Protein AF-A0A7D4BRQ6-F1 (afdb_monomer)

Structure (mmCIF, N/CA/C/O backbone):
data_AF-A0A7D4BRQ6-F1
#
_entry.id   AF-A0A7D4BRQ6-F1
#
loop_
_atom_site.group_PDB
_atom_site.id
_atom_site.type_symbol
_atom_site.label_atom_id
_atom_site.label_alt_id
_atom_site.label_comp_id
_atom_site.label_asym_id
_atom_site.label_entity_id
_atom_site.label_seq_id
_atom_site.pdbx_PDB_ins_code
_atom_site.Cartn_x
_atom_site.Cartn_y
_atom_site.Cartn_z
_atom_site.occupancy
_atom_site.B_iso_or_equiv
_atom_site.auth_seq_id
_atom_site.auth_comp_id
_atom_site.auth_asym_id
_atom_site.auth_atom_id
_atom_site.pdbx_PDB_model_num
ATOM 1 N N . MET A 1 1 ? -3.497 24.512 14.694 1.00 50.66 1 MET A N 1
ATOM 2 C CA . MET A 1 1 ? -3.773 24.360 13.247 1.00 50.66 1 MET A CA 1
ATOM 3 C C . MET A 1 1 ? -5.260 24.557 13.020 1.00 50.66 1 MET A C 1
ATOM 5 O O . MET A 1 1 ? -6.050 23.984 13.757 1.00 50.66 1 MET A O 1
ATOM 9 N N . THR A 1 2 ? -5.638 25.414 12.075 1.00 48.91 2 THR A N 1
ATOM 10 C CA . THR A 1 2 ? -7.035 25.767 11.787 1.00 48.91 2 THR A CA 1
ATOM 11 C C . THR A 1 2 ? -7.785 24.540 11.268 1.00 48.91 2 THR A C 1
ATOM 13 O O . THR A 1 2 ? -7.310 23.889 10.338 1.00 48.91 2 THR A O 1
ATOM 16 N N . GLN A 1 3 ? -8.937 24.205 11.858 1.00 60.16 3 GLN A N 1
ATOM 17 C CA . GLN A 1 3 ? -9.797 23.147 11.327 1.00 60.16 3 GLN A CA 1
ATOM 18 C C . GLN A 1 3 ? -10.138 23.459 9.866 1.00 60.16 3 GLN A C 1
ATOM 20 O O . GLN A 1 3 ? -10.601 24.555 9.547 1.00 60.16 3 GLN A O 1
ATOM 25 N N . ILE A 1 4 ? -9.905 22.500 8.970 1.00 68.31 4 ILE A N 1
ATOM 26 C CA . ILE A 1 4 ? -10.275 22.653 7.562 1.00 68.31 4 ILE A CA 1
ATOM 27 C C . ILE A 1 4 ? -11.799 22.673 7.482 1.00 68.31 4 ILE A C 1
ATOM 29 O O . ILE A 1 4 ? -12.459 21.674 7.784 1.00 68.31 4 ILE A O 1
ATOM 33 N N . SER A 1 5 ? -12.352 23.815 7.075 1.00 70.69 5 SER A N 1
ATOM 34 C CA . SER A 1 5 ? -13.785 23.952 6.837 1.00 70.69 5 SER A CA 1
ATOM 35 C C . SER A 1 5 ? -14.227 22.983 5.737 1.00 70.69 5 SER A C 1
ATOM 37 O O . SER A 1 5 ? -13.558 22.847 4.714 1.00 70.69 5 SER A O 1
ATOM 39 N N . ALA A 1 6 ? -15.362 22.308 5.922 1.00 73.75 6 ALA A N 1
ATOM 40 C CA . ALA A 1 6 ? -15.893 21.335 4.964 1.00 73.75 6 ALA A CA 1
ATOM 41 C C . ALA A 1 6 ? -16.608 22.007 3.771 1.00 73.75 6 ALA A C 1
ATOM 43 O O . ALA A 1 6 ? -17.628 21.512 3.296 1.00 73.75 6 ALA A O 1
ATOM 44 N N . THR A 1 7 ? -16.099 23.149 3.298 1.00 81.31 7 THR A N 1
ATOM 45 C CA . THR A 1 7 ? -16.612 23.805 2.087 1.00 81.31 7 THR A CA 1
ATOM 46 C C . THR A 1 7 ? -15.948 23.221 0.838 1.00 81.31 7 THR A C 1
ATOM 48 O O . THR A 1 7 ? -14.788 22.795 0.904 1.00 81.31 7 THR A O 1
ATOM 51 N N . PRO A 1 8 ? -16.623 23.243 -0.327 1.00 83.12 8 PRO A N 1
ATOM 52 C CA . PRO A 1 8 ? -16.022 22.804 -1.585 1.00 83.12 8 PRO A CA 1
ATOM 53 C C . PRO A 1 8 ? -14.701 23.517 -1.908 1.00 83.12 8 PRO A C 1
ATOM 55 O O . PRO A 1 8 ? -13.740 22.869 -2.316 1.00 83.12 8 PRO A O 1
ATOM 58 N N . ALA A 1 9 ? -14.618 24.831 -1.665 1.00 85.62 9 ALA A N 1
ATOM 59 C CA . ALA A 1 9 ? -13.414 25.619 -1.929 1.00 85.62 9 ALA A CA 1
ATOM 60 C C . ALA A 1 9 ? -12.236 25.195 -1.035 1.00 85.62 9 ALA A C 1
ATOM 62 O O . ALA A 1 9 ? -11.136 24.954 -1.533 1.00 85.62 9 ALA A O 1
ATOM 63 N N . SER A 1 10 ? -12.472 25.037 0.272 1.00 85.56 10 SER A N 1
ATOM 64 C CA . SER A 1 10 ? -11.442 24.596 1.219 1.00 85.56 10 SER A CA 1
ATOM 65 C C . SER A 1 10 ? -10.949 23.177 0.919 1.00 85.56 10 SER A C 1
ATOM 67 O O . SER A 1 10 ? -9.745 22.932 0.945 1.00 85.56 10 SER A O 1
ATOM 69 N N . LEU A 1 11 ? -11.855 22.249 0.587 1.00 87.88 11 LEU A N 1
ATOM 70 C CA . LEU A 1 11 ? -11.484 20.880 0.221 1.00 87.88 11 LEU A CA 1
ATOM 71 C C . LEU A 1 11 ? -10.734 20.825 -1.115 1.00 87.88 11 LEU A C 1
ATOM 73 O O . LEU A 1 11 ? -9.756 20.090 -1.225 1.00 87.88 11 LEU A O 1
ATOM 77 N N . SER A 1 12 ? -11.141 21.621 -2.107 1.00 88.00 12 SER A N 1
ATOM 78 C CA . SER A 1 12 ? -10.436 21.716 -3.390 1.00 88.00 12 SER A CA 1
ATOM 79 C C . SER A 1 12 ? -9.005 22.218 -3.204 1.00 88.00 12 SER A C 1
ATOM 81 O O . SER A 1 12 ? -8.072 21.594 -3.702 1.00 88.00 12 SER A O 1
ATOM 83 N N . ALA A 1 13 ? -8.814 23.305 -2.448 1.00 88.50 13 ALA A N 1
ATOM 84 C CA . ALA A 1 13 ? -7.483 23.837 -2.155 1.00 88.50 13 ALA A CA 1
ATOM 85 C C . ALA A 1 13 ? -6.616 22.817 -1.396 1.00 88.50 13 ALA A C 1
ATOM 87 O O . ALA A 1 13 ? -5.442 22.630 -1.714 1.00 88.50 13 ALA A O 1
ATOM 88 N N . PHE A 1 14 ? -7.210 22.102 -0.434 1.00 89.62 14 PHE A N 1
ATOM 89 C CA . PHE A 1 14 ? -6.526 21.040 0.297 1.00 89.62 14 PHE A CA 1
ATOM 90 C C . PHE A 1 14 ? -6.067 19.908 -0.628 1.00 89.62 14 PHE A C 1
ATOM 92 O O . PHE A 1 14 ? -4.906 19.504 -0.592 1.00 89.62 14 PHE A O 1
ATOM 99 N N . PHE A 1 15 ? -6.944 19.402 -1.497 1.00 90.50 15 PHE A N 1
ATOM 100 C CA . PHE A 1 15 ? -6.557 18.331 -2.408 1.00 90.50 15 PHE A CA 1
ATOM 101 C C . PHE A 1 15 ? -5.540 18.781 -3.458 1.00 90.50 15 PHE A C 1
ATOM 103 O O . PHE A 1 15 ? -4.635 18.009 -3.751 1.00 90.50 15 PHE A O 1
ATOM 110 N N . GLN A 1 16 ? -5.608 20.019 -3.954 1.00 89.62 16 GLN A N 1
ATOM 111 C CA . GLN A 1 16 ? -4.586 20.566 -4.854 1.00 89.62 16 GLN A CA 1
ATOM 112 C C . GLN A 1 16 ? -3.197 20.585 -4.202 1.00 89.62 16 GLN A C 1
ATOM 114 O O . GLN A 1 16 ? -2.218 20.198 -4.839 1.00 89.62 16 GLN A O 1
ATOM 119 N N . LEU A 1 17 ? -3.112 20.962 -2.921 1.00 87.75 17 LEU A N 1
ATOM 120 C CA . LEU A 1 17 ? -1.864 20.907 -2.156 1.00 87.75 17 LEU A CA 1
ATOM 121 C C . LEU A 1 17 ? -1.325 19.470 -2.049 1.00 87.75 17 LEU A C 1
ATOM 123 O O . LEU A 1 17 ? -0.135 19.239 -2.248 1.00 87.75 17 LEU A O 1
ATOM 127 N N . HIS A 1 18 ? -2.200 18.500 -1.767 1.00 87.06 18 HIS A N 1
ATOM 128 C CA . HIS A 1 18 ? -1.832 17.088 -1.582 1.00 87.06 18 HIS A CA 1
ATOM 129 C C . HIS A 1 18 ? -1.742 16.265 -2.885 1.00 87.06 18 HIS A C 1
ATOM 131 O O . HIS A 1 18 ? -1.344 15.094 -2.860 1.00 87.06 18 HIS A O 1
ATOM 137 N N . ASP A 1 19 ? -2.081 16.867 -4.025 1.00 89.94 19 ASP A N 1
ATOM 138 C CA . ASP A 1 19 ? -1.865 16.313 -5.364 1.00 89.94 19 ASP A CA 1
ATOM 139 C C . ASP A 1 19 ? -0.524 16.737 -5.975 1.00 89.94 19 ASP A C 1
ATOM 141 O O . ASP A 1 19 ? -0.121 16.191 -7.005 1.00 89.94 19 ASP A O 1
ATOM 145 N N . ALA A 1 20 ? 0.190 17.677 -5.349 1.00 85.19 20 ALA A N 1
ATOM 146 C CA . ALA A 1 20 ? 1.505 18.105 -5.806 1.00 85.19 20 ALA A CA 1
ATOM 147 C C . ALA A 1 20 ? 2.460 16.902 -5.956 1.00 85.19 20 ALA A C 1
ATOM 149 O O . ALA A 1 20 ? 2.592 16.069 -5.061 1.00 85.19 20 ALA A O 1
ATOM 150 N N . GLY A 1 21 ? 3.119 16.799 -7.115 1.00 82.38 21 GLY A N 1
ATOM 151 C CA . GLY A 1 21 ? 4.026 15.690 -7.441 1.00 82.38 21 GLY A CA 1
ATOM 152 C C . GLY A 1 21 ? 3.343 14.412 -7.950 1.00 82.38 21 GLY A C 1
ATOM 153 O O . GLY A 1 21 ? 4.033 13.467 -8.336 1.00 82.38 21 GLY A O 1
ATOM 154 N N . ARG A 1 22 ? 2.005 14.361 -8.006 1.00 90.62 22 ARG A N 1
ATOM 155 C CA . ARG A 1 22 ? 1.286 13.267 -8.674 1.00 90.62 22 ARG A CA 1
ATOM 156 C C . ARG A 1 22 ? 1.298 13.440 -10.193 1.00 90.62 22 ARG A C 1
ATOM 158 O O . ARG A 1 22 ? 1.323 14.547 -10.718 1.00 90.62 22 ARG A O 1
ATOM 165 N N . VAL A 1 23 ? 1.209 12.320 -10.903 1.00 92.62 23 VAL A N 1
ATOM 166 C CA . VAL A 1 23 ? 1.056 12.213 -12.355 1.00 92.62 23 VAL A CA 1
ATOM 167 C C . VAL A 1 23 ? -0.284 12.845 -12.773 1.00 92.62 23 VAL A C 1
ATOM 169 O O . VAL A 1 23 ? -1.332 12.237 -12.519 1.00 92.62 23 VAL A O 1
ATOM 172 N N . PRO A 1 24 ? -0.291 14.008 -13.459 1.00 92.25 24 PRO A N 1
ATOM 173 C CA . PRO A 1 24 ? -1.513 14.789 -13.681 1.00 92.25 24 PRO A CA 1
ATOM 174 C C . PRO A 1 24 ? -2.609 14.038 -14.442 1.00 92.25 24 PRO A C 1
ATOM 176 O O . PRO A 1 24 ? -3.779 14.108 -14.075 1.00 92.25 24 PRO A O 1
ATOM 179 N N . VAL A 1 25 ? -2.235 13.235 -15.446 1.00 92.19 25 VAL A N 1
ATOM 180 C CA . VAL A 1 25 ? -3.194 12.451 -16.249 1.00 92.19 25 VAL A CA 1
ATOM 181 C C . VAL A 1 25 ? -3.956 11.396 -15.428 1.00 92.19 25 VAL A C 1
ATOM 183 O O . VAL A 1 25 ? -4.994 10.907 -15.861 1.00 92.19 25 VAL A O 1
ATOM 186 N N . LEU A 1 26 ? -3.478 11.048 -14.226 1.00 94.62 26 LEU A N 1
ATOM 187 C CA . LEU A 1 26 ? -4.143 10.097 -13.329 1.00 94.62 26 LEU A CA 1
ATOM 188 C C . LEU A 1 26 ? -5.039 10.769 -12.278 1.00 94.62 26 LEU A C 1
ATOM 190 O O . LEU A 1 26 ? -5.811 10.063 -11.625 1.00 94.62 26 LEU A O 1
ATOM 194 N N . LEU A 1 27 ? -4.982 12.096 -12.119 1.00 93.50 27 LEU A N 1
ATOM 195 C CA . LEU A 1 27 ? -5.798 12.813 -11.135 1.00 93.50 27 LEU A CA 1
ATOM 196 C C . LEU A 1 27 ? -7.307 12.688 -11.403 1.00 93.50 27 LEU A C 1
ATOM 198 O O . LEU A 1 27 ? -8.022 12.348 -10.460 1.00 93.50 27 LEU A O 1
ATOM 202 N N . PRO A 1 28 ? -7.822 12.836 -12.644 1.00 95.06 28 PRO A N 1
ATOM 203 C CA . PRO A 1 28 ? -9.251 12.636 -12.902 1.00 95.06 28 PRO A CA 1
ATOM 204 C C . PRO A 1 28 ? -9.733 11.240 -12.490 1.00 95.06 28 PRO A C 1
ATOM 206 O O . PRO A 1 28 ? -10.784 11.096 -11.872 1.00 95.06 28 PRO A O 1
ATOM 209 N N . LEU A 1 29 ? -8.924 10.206 -12.753 1.00 95.12 29 LEU A N 1
ATOM 210 C CA . LEU A 1 29 ? -9.232 8.837 -12.340 1.00 95.12 29 LEU A CA 1
ATOM 211 C C . LEU A 1 29 ? -9.193 8.673 -10.812 1.00 95.12 29 LEU A C 1
ATOM 213 O O . LEU A 1 29 ? -10.004 7.926 -10.265 1.00 95.12 29 LEU A O 1
ATOM 217 N N . ARG A 1 30 ? -8.274 9.357 -10.116 1.00 94.19 30 ARG A N 1
ATOM 218 C CA . ARG A 1 30 ? -8.221 9.378 -8.645 1.00 94.19 30 ARG A CA 1
ATOM 219 C C . ARG A 1 30 ? -9.510 9.942 -8.070 1.00 94.19 30 ARG A C 1
ATOM 221 O O . ARG A 1 30 ? -10.140 9.264 -7.262 1.00 94.19 30 ARG A O 1
ATOM 228 N N . TYR A 1 31 ? -9.930 11.116 -8.529 1.00 94.56 31 TYR A N 1
ATOM 229 C CA . TYR A 1 31 ? -11.168 11.737 -8.065 1.00 94.56 31 TYR A CA 1
ATOM 230 C C . TYR A 1 31 ? -12.397 10.897 -8.397 1.00 94.56 31 TYR A C 1
ATOM 232 O O . TYR A 1 31 ? -13.229 10.683 -7.522 1.00 94.56 31 TYR A O 1
ATOM 240 N N . HIS A 1 32 ? -12.463 10.326 -9.601 1.00 95.62 32 HIS A N 1
ATOM 241 C CA . HIS A 1 32 ? -13.543 9.416 -9.972 1.00 95.62 32 HIS A CA 1
ATOM 242 C C . HIS A 1 32 ? -13.623 8.195 -9.039 1.00 95.62 32 HIS A C 1
ATOM 244 O O . HIS A 1 32 ? -14.700 7.847 -8.566 1.00 95.62 32 HIS A O 1
ATOM 250 N N . ARG A 1 33 ? -12.484 7.569 -8.697 1.00 95.06 33 ARG A N 1
ATOM 251 C CA . ARG A 1 33 ? -12.458 6.452 -7.733 1.00 95.06 33 ARG A CA 1
ATOM 252 C C . ARG A 1 33 ? -12.855 6.880 -6.323 1.00 95.06 33 ARG A C 1
ATOM 254 O O . ARG A 1 33 ? -13.509 6.113 -5.631 1.00 95.06 33 ARG A O 1
ATOM 261 N N . MET A 1 34 ? -12.470 8.081 -5.896 1.00 95.31 34 MET A N 1
ATOM 262 C CA . MET A 1 34 ? -12.851 8.623 -4.588 1.00 95.31 34 MET A CA 1
ATOM 263 C C . MET A 1 34 ? -14.341 8.961 -4.490 1.00 95.31 34 MET A C 1
ATOM 265 O O . MET A 1 34 ? -14.881 8.960 -3.392 1.00 95.31 34 MET A O 1
ATOM 269 N N . GLN A 1 35 ? -15.002 9.237 -5.615 1.00 95.25 35 GLN A N 1
ATOM 270 C CA . GLN A 1 35 ? -16.438 9.517 -5.679 1.00 95.25 35 GLN A CA 1
ATOM 271 C C . GLN A 1 35 ? -17.313 8.260 -5.615 1.00 95.25 35 GLN A C 1
ATOM 273 O O . GLN A 1 35 ? -18.529 8.394 -5.527 1.00 95.25 35 GLN A O 1
ATOM 278 N N . ALA A 1 36 ? -16.723 7.059 -5.663 1.00 95.31 36 ALA A N 1
ATOM 279 C CA . ALA A 1 36 ? -17.483 5.812 -5.677 1.00 95.31 36 ALA A CA 1
ATOM 280 C C . ALA A 1 36 ? -18.369 5.655 -4.429 1.00 95.31 36 ALA A C 1
ATOM 282 O O . ALA A 1 36 ? -19.540 5.311 -4.553 1.00 95.31 36 ALA A O 1
ATOM 283 N N . ASP A 1 37 ? -17.819 5.934 -3.244 1.00 95.75 37 ASP A N 1
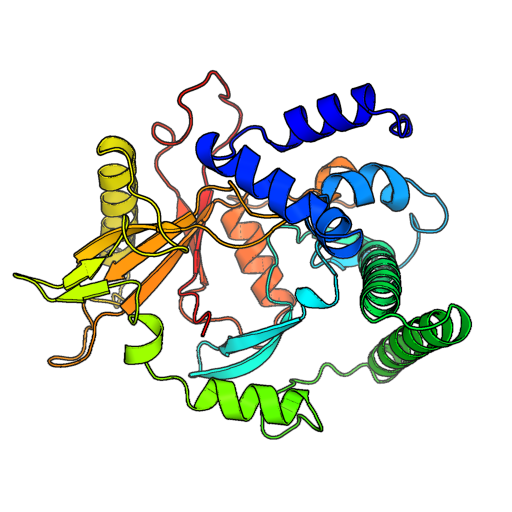ATOM 284 C CA . ASP A 1 37 ? -18.539 5.951 -1.971 1.00 95.75 37 ASP A CA 1
ATOM 285 C C . ASP A 1 37 ? -17.701 6.623 -0.860 1.00 95.75 37 ASP A C 1
ATOM 287 O O . ASP A 1 37 ? -16.558 7.049 -1.065 1.00 95.75 37 ASP A O 1
ATOM 291 N N . ALA A 1 38 ? -18.264 6.705 0.350 1.00 96.31 38 ALA A N 1
ATOM 292 C CA . ALA A 1 38 ? -17.606 7.310 1.506 1.00 96.31 38 ALA A CA 1
ATOM 293 C C . ALA A 1 38 ? -16.344 6.556 1.976 1.00 96.31 38 ALA A C 1
ATOM 295 O O . ALA A 1 38 ? -15.406 7.191 2.462 1.00 96.31 38 ALA A O 1
ATOM 296 N N . LEU A 1 39 ? -16.288 5.225 1.832 1.00 95.81 39 LEU A N 1
ATOM 297 C CA . LEU A 1 39 ? -15.108 4.430 2.181 1.00 95.81 39 LEU A CA 1
ATOM 298 C C . LEU A 1 39 ? -13.969 4.698 1.186 1.00 95.81 39 LEU A C 1
ATOM 300 O O . LEU A 1 39 ? -12.823 4.893 1.598 1.00 95.81 39 LEU A O 1
ATOM 304 N N . ALA A 1 40 ? -14.271 4.753 -0.110 1.00 95.75 40 ALA A N 1
ATOM 305 C CA . ALA A 1 40 ? -13.323 5.092 -1.161 1.00 95.75 40 ALA A CA 1
ATOM 306 C C . ALA A 1 40 ? -12.784 6.520 -0.992 1.00 95.75 40 ALA A C 1
ATOM 308 O O . ALA A 1 40 ? -11.569 6.723 -1.083 1.00 95.75 40 ALA A O 1
ATOM 309 N N . PHE A 1 41 ? -13.650 7.487 -0.667 1.00 95.69 41 PHE A N 1
ATOM 310 C CA . PHE A 1 41 ? -13.234 8.845 -0.318 1.00 95.69 41 PHE A CA 1
ATOM 311 C C . PHE A 1 41 ? -12.272 8.841 0.875 1.00 95.69 41 PHE A C 1
ATOM 313 O O . PHE A 1 41 ? -11.161 9.354 0.757 1.00 95.69 41 PHE A O 1
ATOM 320 N N . PHE A 1 42 ? -12.654 8.192 1.982 1.00 95.56 42 PHE A N 1
ATOM 321 C CA . PHE A 1 42 ? -11.863 8.122 3.215 1.00 95.56 42 PHE A CA 1
ATOM 322 C C . PHE A 1 42 ? -10.454 7.555 2.989 1.00 95.56 42 PHE A C 1
ATOM 324 O O . PHE A 1 42 ? -9.462 8.131 3.438 1.00 95.56 42 PHE A O 1
ATOM 331 N N . ARG A 1 43 ? -10.354 6.459 2.228 1.00 93.94 43 ARG A N 1
ATOM 332 C CA . ARG A 1 43 ? -9.076 5.840 1.836 1.00 93.94 43 ARG A CA 1
ATOM 333 C C . ARG A 1 43 ? -8.275 6.712 0.871 1.00 93.94 43 ARG A C 1
ATOM 335 O O . ARG A 1 43 ? -7.050 6.694 0.873 1.00 93.94 43 ARG A O 1
ATOM 342 N N . GLY A 1 44 ? -8.962 7.470 0.021 1.00 93.06 44 GLY A N 1
ATOM 343 C CA . GLY A 1 44 ? -8.361 8.412 -0.916 1.00 93.06 44 GLY A CA 1
ATOM 344 C C . GLY A 1 44 ? -7.834 9.696 -0.276 1.00 93.06 44 GLY A C 1
ATOM 345 O O . GLY A 1 44 ? -7.056 10.411 -0.910 1.00 93.06 44 GLY A O 1
ATOM 346 N N . SER A 1 45 ? -8.249 9.999 0.956 1.00 93.00 45 SER A N 1
ATOM 347 C CA . SER A 1 45 ? -8.043 11.287 1.619 1.00 93.00 45 SER A CA 1
ATOM 348 C C . SER A 1 45 ? -7.325 11.167 2.970 1.00 93.00 45 SER A C 1
ATOM 350 O O . SER A 1 45 ? -7.693 11.865 3.915 1.00 93.00 45 SER A O 1
ATOM 352 N N . ALA A 1 46 ? -6.308 10.305 3.090 1.00 92.19 46 ALA A N 1
ATOM 353 C CA . ALA A 1 46 ? -5.564 10.124 4.344 1.00 92.19 46 ALA A CA 1
ATOM 354 C C . ALA A 1 46 ? -5.080 11.449 4.985 1.00 92.19 46 ALA A C 1
ATOM 356 O O . ALA A 1 46 ? -5.349 11.640 6.172 1.00 92.19 46 ALA A O 1
ATOM 357 N N . PRO A 1 47 ? -4.516 12.431 4.246 1.00 91.31 47 PRO A N 1
ATOM 358 C CA . PRO A 1 47 ? -4.154 13.722 4.838 1.00 91.31 47 PRO A CA 1
ATOM 359 C C . PRO A 1 47 ? -5.331 14.472 5.478 1.00 91.31 47 PRO A C 1
ATOM 361 O O . PRO A 1 47 ? -5.169 15.100 6.521 1.00 91.31 47 PRO A O 1
ATOM 364 N N . LEU A 1 48 ? -6.533 14.386 4.892 1.00 91.75 48 LEU A N 1
ATOM 365 C CA . LEU A 1 48 ? -7.726 15.059 5.418 1.00 91.75 48 LEU A CA 1
ATOM 366 C C . LEU A 1 48 ? -8.170 14.448 6.751 1.00 91.75 48 LEU A C 1
ATOM 368 O O . LEU A 1 48 ? -8.661 15.164 7.624 1.00 91.75 48 LEU A O 1
ATOM 372 N N . TYR A 1 49 ? -7.983 13.135 6.918 1.00 92.06 49 TYR A N 1
ATOM 373 C CA . TYR A 1 49 ? -8.225 12.468 8.193 1.00 92.06 49 TYR A CA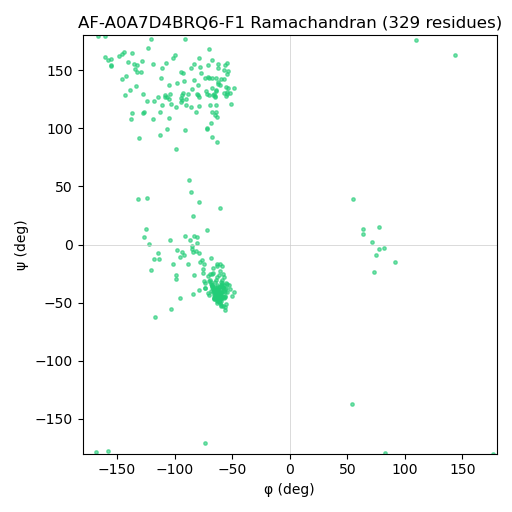 1
ATOM 374 C C . TYR A 1 49 ? -7.320 13.042 9.286 1.00 92.06 49 TYR A C 1
ATOM 376 O O . TYR A 1 49 ? -7.832 13.466 10.317 1.00 92.06 49 TYR A O 1
ATOM 384 N N . TYR A 1 50 ? -6.009 13.148 9.058 1.00 90.56 50 TYR A N 1
ATOM 385 C CA . TYR A 1 50 ? -5.092 13.690 10.069 1.00 90.56 50 TYR A CA 1
ATOM 386 C C . TYR A 1 50 ? -5.318 15.180 10.339 1.00 90.56 50 TYR A C 1
ATOM 388 O O . TYR A 1 50 ? -5.295 15.597 11.494 1.00 90.56 50 TYR A O 1
ATOM 396 N N . ALA A 1 51 ? -5.669 15.955 9.311 1.00 87.81 51 ALA A N 1
ATOM 397 C CA . ALA A 1 51 ? -6.002 17.367 9.471 1.00 87.81 51 ALA A CA 1
ATOM 398 C C . ALA A 1 51 ? -7.245 17.622 10.342 1.00 87.81 51 ALA A C 1
ATOM 400 O O . ALA A 1 51 ? -7.359 18.687 10.948 1.00 87.81 51 ALA A O 1
ATOM 401 N N . ARG A 1 52 ? -8.195 16.677 10.393 1.00 86.25 52 ARG A N 1
ATOM 402 C CA . ARG A 1 52 ? -9.433 16.817 11.179 1.00 86.25 52 ARG A CA 1
ATOM 403 C C . ARG A 1 52 ? -9.401 16.014 12.474 1.00 86.25 52 ARG A C 1
ATOM 405 O O . ARG A 1 52 ? -9.634 16.569 13.539 1.00 86.25 52 ARG A O 1
ATOM 412 N N . PHE A 1 53 ? -9.147 14.715 12.370 1.00 81.81 53 PHE A N 1
ATOM 413 C CA . PHE A 1 53 ? -9.168 13.776 13.486 1.00 81.81 53 PHE A CA 1
ATOM 414 C C . PHE A 1 53 ? -7.848 13.761 14.254 1.00 81.81 53 PHE A C 1
ATOM 416 O O . PHE A 1 53 ? -7.874 13.782 15.475 1.00 81.81 53 PHE A O 1
ATOM 423 N N . GLY A 1 54 ? -6.700 13.786 13.565 1.00 74.00 54 GLY A N 1
ATOM 424 C CA . GLY A 1 54 ? -5.384 13.813 14.225 1.00 74.00 54 GLY A CA 1
ATOM 425 C C . GLY A 1 54 ? -5.172 15.054 15.103 1.00 74.00 54 GLY A C 1
ATOM 426 O O . GLY A 1 54 ? -4.455 14.997 16.094 1.00 74.00 54 GLY A O 1
ATOM 427 N N . ALA A 1 55 ? -5.855 16.155 14.780 1.00 71.06 55 ALA A N 1
ATOM 428 C CA . ALA A 1 55 ? -5.864 17.383 15.571 1.00 71.06 55 ALA A CA 1
ATOM 429 C C . ALA A 1 55 ? -6.835 17.362 16.772 1.00 71.06 55 ALA A C 1
ATOM 431 O O . ALA A 1 55 ? -6.878 18.334 17.525 1.00 71.06 55 ALA A O 1
ATOM 432 N N . ALA A 1 56 ? -7.650 16.314 16.943 1.00 76.44 56 ALA A N 1
ATOM 433 C CA . ALA A 1 56 ? -8.611 16.245 18.037 1.00 76.44 56 ALA A CA 1
ATOM 434 C C . ALA A 1 56 ? -7.929 15.822 19.348 1.00 76.44 56 ALA A C 1
ATOM 436 O O . ALA A 1 56 ? -7.261 14.792 19.417 1.00 76.44 56 ALA A O 1
ATOM 437 N N . GLU A 1 57 ? -8.159 16.588 20.415 1.00 75.12 57 GLU A N 1
ATOM 438 C CA . GLU A 1 57 ? -7.542 16.373 21.732 1.00 75.12 57 GLU A CA 1
ATOM 439 C C . GLU A 1 57 ? -7.808 14.965 22.291 1.00 75.12 57 GLU A C 1
ATOM 441 O O . GLU A 1 57 ? -6.901 14.319 22.812 1.00 75.12 57 GLU A O 1
ATOM 446 N N . ALA A 1 58 ? -9.017 14.435 22.069 1.00 73.44 58 ALA A N 1
ATOM 447 C CA . ALA A 1 58 ? -9.437 13.104 22.516 1.00 73.44 58 ALA A CA 1
ATOM 448 C C . ALA A 1 58 ? -8.566 11.946 21.987 1.00 73.44 58 ALA A C 1
ATOM 450 O O . ALA A 1 58 ? -8.613 10.846 22.533 1.00 73.44 58 ALA A O 1
ATOM 451 N N . VAL A 1 59 ? -7.791 12.173 20.923 1.00 74.81 59 VAL A N 1
ATOM 452 C CA . VAL A 1 59 ? -6.905 11.172 20.306 1.00 74.81 59 VAL A CA 1
ATOM 453 C C . VAL A 1 59 ? -5.461 11.651 20.175 1.00 74.81 59 VAL A C 1
ATOM 455 O O . VAL A 1 59 ? -4.641 10.961 19.574 1.00 74.81 59 VAL A O 1
ATOM 458 N N . ALA A 1 60 ? -5.140 12.821 20.730 1.00 70.69 60 ALA A N 1
ATOM 459 C CA . ALA A 1 60 ? -3.779 13.346 20.778 1.00 70.69 60 ALA A CA 1
ATOM 460 C C . ALA A 1 60 ? -2.918 12.631 21.839 1.00 70.69 60 ALA A C 1
ATOM 462 O O . ALA A 1 60 ? -1.696 12.598 21.717 1.00 70.69 60 ALA A O 1
ATOM 463 N N . GLY A 1 61 ? -3.551 12.051 22.866 1.00 74.00 61 GLY A N 1
ATOM 464 C CA . GLY A 1 61 ? -2.891 11.285 23.924 1.00 74.00 61 GLY A CA 1
ATOM 465 C C . GLY A 1 61 ? -2.768 9.783 23.639 1.00 74.00 61 GLY A C 1
ATOM 466 O O . GLY A 1 61 ? -3.273 9.263 22.645 1.00 74.00 61 GLY A O 1
ATOM 467 N N . GLY A 1 62 ? -2.118 9.066 24.558 1.00 81.56 62 GLY A N 1
ATOM 468 C CA . GLY A 1 62 ? -1.958 7.610 24.511 1.00 81.56 62 GLY A CA 1
ATOM 469 C C . GLY A 1 62 ? -0.526 7.152 24.211 1.00 81.56 62 GLY A C 1
ATOM 470 O O . GLY A 1 62 ? 0.365 7.976 24.000 1.00 81.56 62 GLY A O 1
ATOM 471 N N . PRO A 1 63 ? -0.278 5.831 24.232 1.00 90.31 63 PRO A N 1
ATOM 472 C CA . PRO A 1 63 ? 1.042 5.281 23.965 1.00 90.31 63 PRO A CA 1
ATOM 473 C C . PRO A 1 63 ? 1.501 5.613 22.545 1.00 90.31 63 PRO A C 1
ATOM 475 O O . PRO A 1 63 ? 0.732 5.548 21.580 1.00 90.31 63 PRO A O 1
ATOM 478 N N . VAL A 1 64 ? 2.784 5.941 22.438 1.00 93.69 64 VAL A N 1
ATOM 479 C CA . VAL A 1 64 ? 3.467 6.156 21.167 1.00 93.69 64 VAL A CA 1
ATOM 480 C C . VAL A 1 64 ? 3.948 4.813 20.630 1.00 93.69 64 VAL A C 1
ATOM 482 O O . VAL A 1 64 ? 4.542 4.020 21.359 1.00 93.69 64 VAL A O 1
ATOM 485 N N . GLY A 1 65 ? 3.714 4.565 19.346 1.00 94.50 65 GLY A N 1
ATOM 486 C CA . GLY A 1 65 ? 4.207 3.383 18.652 1.00 94.50 65 GLY A CA 1
ATOM 487 C C . GLY A 1 65 ? 4.217 3.577 17.142 1.00 94.50 65 GLY A C 1
ATOM 488 O O . GLY A 1 65 ? 3.873 4.647 16.636 1.00 94.50 65 GLY A O 1
ATOM 489 N N . TRP A 1 66 ? 4.659 2.551 16.418 1.00 96.00 66 TRP A N 1
ATOM 490 C CA . TRP A 1 66 ? 4.664 2.583 14.959 1.00 96.00 66 TRP A CA 1
ATOM 491 C C . TRP A 1 66 ? 3.236 2.533 14.422 1.00 96.00 66 TRP A C 1
ATOM 493 O O . TRP A 1 66 ? 2.495 1.584 14.678 1.00 96.00 66 TRP A O 1
ATOM 503 N N . LEU A 1 67 ? 2.873 3.572 13.677 1.00 95.56 67 LEU A N 1
ATOM 504 C CA . LEU A 1 67 ? 1.654 3.657 12.894 1.00 95.56 67 LEU A CA 1
ATOM 505 C C . LEU A 1 67 ? 1.943 3.147 11.488 1.00 95.56 67 LEU A C 1
ATOM 507 O O . LEU A 1 67 ? 2.972 3.472 10.901 1.00 95.56 67 LEU A O 1
ATOM 511 N N . CYS A 1 68 ? 0.990 2.421 10.920 1.00 94.94 68 CYS A N 1
ATOM 512 C CA . CYS A 1 68 ? 0.900 2.200 9.486 1.00 94.94 68 CYS A CA 1
ATOM 513 C C . CYS A 1 68 ? 0.515 3.508 8.778 1.00 94.94 68 CYS A C 1
ATOM 515 O O . CYS A 1 68 ? 0.919 3.724 7.637 1.00 94.94 68 CYS A O 1
ATOM 517 N N . GLY A 1 69 ? -0.248 4.384 9.447 1.00 94.19 69 GLY A N 1
ATOM 518 C CA . GLY A 1 69 ? -0.627 5.714 8.954 1.00 94.19 69 GLY A CA 1
ATOM 519 C C . GLY A 1 69 ? -1.704 5.708 7.862 1.00 94.19 69 GLY A C 1
ATOM 520 O O . GLY A 1 69 ? -2.251 6.745 7.492 1.00 94.19 69 GLY A O 1
ATOM 521 N N . ASP A 1 70 ? -2.045 4.527 7.348 1.00 94.75 70 ASP A N 1
ATOM 522 C CA . ASP A 1 70 ? -3.147 4.299 6.416 1.00 94.75 70 ASP A CA 1
ATOM 523 C C . ASP A 1 70 ? -4.003 3.107 6.880 1.00 94.75 70 ASP A C 1
ATOM 525 O O . ASP A 1 70 ? -4.480 2.296 6.085 1.00 94.75 70 ASP A O 1
ATOM 529 N N . ALA A 1 71 ? -4.231 2.980 8.193 1.00 95.38 71 ALA A N 1
ATOM 530 C CA . ALA A 1 71 ? -5.038 1.897 8.753 1.00 95.38 71 ALA A CA 1
ATOM 531 C C . ALA A 1 71 ? -6.502 1.979 8.277 1.00 95.38 71 ALA A C 1
ATOM 533 O O . ALA A 1 71 ? -7.220 2.934 8.578 1.00 95.38 71 ALA A O 1
ATOM 534 N N . HIS A 1 72 ? -6.938 0.989 7.498 1.00 95.69 72 HIS A N 1
ATOM 535 C CA . HIS A 1 72 ? -8.311 0.827 7.019 1.00 95.69 72 HIS A CA 1
ATOM 536 C C . HIS A 1 72 ? -8.558 -0.643 6.646 1.00 95.69 72 HIS A C 1
ATOM 538 O O . HIS A 1 72 ? -7.610 -1.370 6.350 1.00 95.69 72 HIS A O 1
ATOM 544 N N . VAL A 1 73 ? -9.816 -1.097 6.603 1.00 94.69 73 VAL A N 1
ATOM 545 C CA . VAL A 1 73 ? -10.133 -2.531 6.410 1.00 94.69 73 VAL A CA 1
ATOM 546 C C . VAL A 1 73 ? -9.568 -3.105 5.104 1.00 94.69 73 VAL A C 1
ATOM 548 O O . VAL A 1 73 ? -9.085 -4.228 5.084 1.00 94.69 73 VAL A O 1
ATOM 551 N N . GLU A 1 74 ? -9.528 -2.308 4.032 1.00 92.44 74 GLU A N 1
ATOM 552 C CA . GLU A 1 74 ? -8.939 -2.716 2.743 1.00 92.44 74 GLU A CA 1
ATOM 553 C C . GLU A 1 74 ? -7.399 -2.611 2.657 1.00 92.44 74 GLU A C 1
ATOM 555 O O . GLU A 1 74 ? -6.836 -2.842 1.588 1.00 92.44 74 GLU A O 1
ATOM 560 N N . ASN A 1 75 ? -6.706 -2.205 3.728 1.00 93.00 75 ASN A N 1
ATOM 561 C CA . ASN A 1 75 ? -5.239 -2.229 3.782 1.00 93.00 75 ASN A CA 1
ATOM 562 C C . ASN A 1 75 ? -4.758 -3.598 4.294 1.00 93.00 75 ASN A C 1
ATOM 564 O O . ASN A 1 75 ? -3.620 -4.000 4.064 1.00 93.00 75 ASN A O 1
ATOM 568 N N . PHE A 1 76 ? -5.659 -4.367 4.908 1.00 92.19 76 PHE A N 1
ATOM 569 C CA . PHE A 1 76 ? -5.458 -5.779 5.190 1.00 92.19 76 PHE A CA 1
ATOM 570 C C . PHE A 1 76 ? -5.721 -6.610 3.937 1.00 92.19 76 PHE A C 1
ATOM 572 O O . PHE A 1 76 ? -6.676 -6.384 3.194 1.00 92.19 76 PHE A O 1
ATOM 579 N N . GLY A 1 77 ? -4.866 -7.591 3.692 1.00 90.25 77 GLY A N 1
ATOM 580 C CA . GLY A 1 77 ? -4.901 -8.339 2.445 1.00 90.25 77 GLY A CA 1
ATOM 581 C C . GLY A 1 77 ? -3.772 -9.344 2.352 1.00 90.25 77 GLY A C 1
ATOM 582 O O . GLY A 1 77 ? -2.967 -9.487 3.268 1.00 90.25 77 GLY A O 1
ATOM 583 N N . SER A 1 78 ? -3.736 -10.066 1.236 1.00 88.81 78 SER A N 1
ATOM 584 C CA . SER A 1 78 ? -2.776 -11.145 1.040 1.00 88.81 78 SER A CA 1
ATOM 585 C C . SER A 1 78 ? -1.554 -10.722 0.236 1.00 88.81 78 SER A C 1
ATOM 587 O O . SER A 1 78 ? -1.697 -10.120 -0.831 1.00 88.81 78 SER A O 1
ATOM 589 N N . TYR A 1 79 ? -0.377 -11.178 0.647 1.00 85.06 79 TYR A N 1
ATOM 590 C CA . TYR A 1 79 ? 0.863 -11.023 -0.111 1.00 85.06 79 TYR A CA 1
ATOM 591 C C . TYR A 1 79 ? 1.757 -12.257 0.061 1.00 85.06 79 TYR A C 1
ATOM 593 O O . TYR A 1 79 ? 1.531 -13.104 0.926 1.00 85.06 79 TYR A O 1
ATOM 601 N N . ARG A 1 80 ? 2.769 -12.388 -0.802 1.00 85.44 80 ARG A N 1
ATOM 602 C CA . ARG A 1 80 ? 3.804 -13.421 -0.670 1.00 85.44 80 ARG A CA 1
ATOM 603 C C . ARG A 1 80 ? 5.015 -12.861 0.073 1.00 85.44 80 ARG A C 1
ATOM 605 O O . ARG A 1 80 ? 5.615 -11.901 -0.404 1.00 85.44 80 ARG A O 1
ATOM 612 N N . GLY A 1 81 ? 5.399 -13.473 1.186 1.00 86.69 81 GLY A N 1
ATOM 613 C CA . GLY A 1 81 ? 6.621 -13.109 1.901 1.00 86.69 81 GLY A CA 1
ATOM 614 C C . GLY A 1 81 ? 7.891 -13.512 1.141 1.00 86.69 81 GLY A C 1
ATOM 615 O O . GLY A 1 81 ? 7.849 -14.299 0.188 1.00 86.69 81 GLY A O 1
ATOM 616 N N . GLY A 1 82 ? 9.045 -13.012 1.588 1.00 84.44 82 GLY A N 1
ATOM 617 C CA . GLY A 1 82 ? 10.364 -13.354 1.036 1.00 84.44 82 GLY A CA 1
ATOM 618 C C . GLY A 1 82 ? 10.691 -14.853 1.081 1.00 84.44 82 GLY A C 1
ATOM 619 O O . GLY A 1 82 ? 11.403 -15.369 0.221 1.00 84.44 82 GLY A O 1
ATOM 620 N N . ASN A 1 83 ? 10.078 -15.581 2.014 1.00 88.00 83 ASN A N 1
ATOM 621 C CA . ASN A 1 83 ? 10.149 -17.039 2.144 1.00 88.00 83 ASN A CA 1
ATOM 622 C C . ASN A 1 83 ? 9.168 -17.806 1.230 1.00 88.00 83 ASN A C 1
ATOM 624 O O . ASN A 1 83 ? 9.045 -19.024 1.336 1.00 88.00 83 ASN A O 1
ATOM 628 N N . LYS A 1 84 ? 8.479 -17.108 0.318 1.00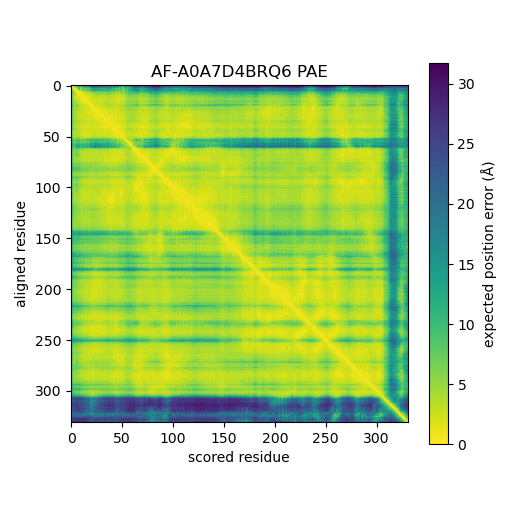 84.50 84 LYS A N 1
ATOM 629 C CA . LYS A 1 84 ? 7.519 -17.641 -0.666 1.00 84.50 84 LYS A CA 1
ATOM 630 C C . LYS A 1 84 ? 6.184 -18.133 -0.092 1.00 84.50 84 LYS A C 1
ATOM 632 O O . LYS A 1 84 ? 5.343 -18.570 -0.887 1.00 84.50 84 LYS A O 1
ATOM 637 N N . LEU A 1 85 ? 5.951 -18.021 1.215 1.00 87.38 85 LEU A N 1
ATOM 638 C CA . LEU A 1 85 ? 4.654 -18.297 1.840 1.00 87.38 85 LEU A CA 1
ATOM 639 C C . LEU A 1 85 ? 3.682 -17.127 1.639 1.00 87.38 85 LEU A C 1
ATOM 641 O O . LEU A 1 85 ? 4.096 -16.024 1.287 1.00 87.38 85 LEU A O 1
ATOM 645 N N . VAL A 1 86 ? 2.381 -17.392 1.787 1.00 88.50 86 VAL A N 1
ATOM 646 C CA . VAL A 1 86 ? 1.319 -16.388 1.620 1.00 88.50 86 VAL A CA 1
ATOM 647 C C . VAL A 1 86 ? 0.765 -16.012 2.987 1.00 88.50 86 VAL A C 1
ATOM 649 O O . VAL A 1 86 ? 0.333 -16.891 3.736 1.00 88.50 86 VAL A O 1
ATOM 652 N N . TYR A 1 87 ? 0.743 -14.714 3.258 1.00 90.75 87 TYR A N 1
ATOM 653 C CA . TYR A 1 87 ? 0.327 -14.119 4.524 1.00 90.75 87 TYR A CA 1
ATOM 654 C C . TYR A 1 87 ? -0.873 -13.210 4.331 1.00 90.75 87 TYR A C 1
ATOM 656 O O . TYR A 1 87 ? -1.075 -12.702 3.228 1.00 90.75 87 TYR A O 1
ATOM 664 N N . PHE A 1 88 ? -1.651 -13.016 5.393 1.00 92.38 88 PHE A N 1
ATOM 665 C CA . PHE A 1 88 ? -2.670 -11.978 5.496 1.00 92.38 88 PHE A CA 1
ATOM 666 C C . PHE A 1 88 ? -2.233 -10.959 6.550 1.00 92.38 88 PHE A C 1
ATOM 668 O O . PHE A 1 88 ? -2.124 -11.303 7.721 1.00 92.38 88 PHE A O 1
ATOM 675 N N . ASP A 1 89 ? -1.956 -9.728 6.132 1.00 92.25 89 ASP A N 1
ATOM 676 C CA . ASP A 1 89 ? -1.466 -8.654 7.008 1.00 92.25 89 ASP A CA 1
ATOM 677 C C . ASP A 1 89 ? -1.774 -7.281 6.379 1.00 92.25 89 ASP A C 1
ATOM 679 O O . ASP A 1 89 ? -2.374 -7.206 5.297 1.00 92.25 89 ASP A O 1
ATOM 683 N N . LEU A 1 90 ? -1.340 -6.202 7.032 1.00 91.62 90 LEU A N 1
ATOM 684 C CA . LEU A 1 90 ? -1.236 -4.862 6.450 1.00 91.62 90 LEU A CA 1
ATOM 685 C C . LEU A 1 90 ? -0.333 -4.867 5.205 1.00 91.62 90 LEU A C 1
ATOM 687 O O . LEU A 1 90 ? 0.673 -5.578 5.165 1.00 91.62 90 LEU A O 1
ATOM 691 N N . ASN A 1 91 ? -0.684 -4.079 4.180 1.00 86.25 91 ASN A N 1
ATOM 692 C CA . ASN A 1 91 ? -0.008 -4.108 2.872 1.00 86.25 91 ASN A CA 1
ATOM 693 C C . ASN A 1 91 ? 0.634 -2.792 2.431 1.00 86.25 91 ASN A C 1
ATOM 695 O O . ASN A 1 91 ? 1.473 -2.821 1.527 1.00 86.25 91 ASN A O 1
ATOM 699 N N . ASP A 1 92 ? 0.200 -1.657 2.968 1.00 89.31 92 ASP A N 1
ATOM 700 C CA . ASP A 1 92 ? 0.680 -0.331 2.584 1.00 89.31 92 ASP A CA 1
ATOM 701 C C . ASP A 1 92 ? 1.214 0.400 3.817 1.00 89.31 92 ASP A C 1
ATOM 703 O O . ASP A 1 92 ? 0.509 0.536 4.816 1.00 89.31 92 ASP A O 1
ATOM 707 N N . PHE A 1 93 ? 2.473 0.825 3.735 1.00 93.50 93 PHE A N 1
ATOM 708 C CA . PHE A 1 93 ? 3.228 1.480 4.808 1.00 93.50 93 PHE A CA 1
ATOM 709 C C . PHE A 1 93 ? 3.779 2.837 4.349 1.00 93.50 93 PHE A C 1
ATOM 711 O O . PHE A 1 93 ? 4.640 3.409 5.015 1.00 93.50 93 PHE A O 1
ATOM 718 N N . ASP A 1 94 ? 3.298 3.367 3.215 1.00 92.25 94 ASP A N 1
ATOM 719 C CA . ASP A 1 94 ? 3.701 4.684 2.703 1.00 92.25 94 ASP A CA 1
ATOM 720 C C . ASP A 1 94 ? 3.562 5.779 3.770 1.00 92.25 94 ASP A C 1
ATOM 722 O O . ASP A 1 94 ? 4.420 6.653 3.900 1.00 92.25 94 ASP A O 1
ATOM 726 N N . GLU A 1 95 ? 2.498 5.689 4.565 1.00 94.62 95 GLU A N 1
ATOM 727 C CA . GLU A 1 95 ? 2.112 6.671 5.576 1.00 94.62 95 GLU A CA 1
ATOM 728 C C . GLU A 1 95 ? 2.716 6.378 6.963 1.00 94.62 95 GLU A C 1
ATOM 730 O O . GLU A 1 95 ? 2.381 7.047 7.940 1.00 94.62 95 GLU A O 1
ATOM 735 N N . ALA A 1 96 ? 3.611 5.391 7.070 1.00 96.19 96 ALA A N 1
ATOM 736 C CA . ALA A 1 96 ? 4.061 4.890 8.360 1.00 96.19 96 ALA A CA 1
ATOM 737 C C . ALA A 1 96 ? 4.977 5.867 9.112 1.00 96.19 96 ALA A C 1
ATOM 739 O O . ALA A 1 96 ? 5.985 6.346 8.584 1.00 96.19 96 ALA A O 1
ATOM 740 N N . VAL A 1 97 ? 4.654 6.132 10.375 1.00 96.12 97 VAL A N 1
ATOM 741 C CA . VAL A 1 97 ? 5.380 7.067 11.248 1.00 96.12 97 VAL A CA 1
ATOM 742 C C . VAL A 1 97 ? 5.355 6.573 12.686 1.00 96.12 97 VAL A C 1
ATOM 744 O O . VAL A 1 97 ? 4.511 5.757 13.050 1.00 96.12 97 VAL A O 1
ATOM 747 N N . LEU A 1 98 ? 6.226 7.106 13.537 1.00 96.19 98 LEU A N 1
ATOM 748 C CA . LEU A 1 98 ? 6.060 6.965 14.979 1.00 96.19 98 LEU A CA 1
ATOM 749 C C . LEU A 1 98 ? 4.997 7.968 15.453 1.00 96.19 98 LEU A C 1
ATOM 751 O O . LEU A 1 98 ? 5.106 9.154 15.153 1.00 96.19 98 LEU A O 1
ATOM 755 N N . GLY A 1 99 ? 3.965 7.533 16.171 1.00 94.25 99 GLY A N 1
ATOM 756 C CA . GLY A 1 99 ? 2.884 8.432 16.579 1.00 94.25 99 GLY A CA 1
ATOM 757 C C . GLY A 1 99 ? 1.930 7.842 17.619 1.00 94.25 99 GLY A C 1
ATOM 758 O O . GLY A 1 99 ? 2.131 6.712 18.069 1.00 94.25 99 GLY A O 1
ATOM 759 N N . PRO A 1 100 ? 0.892 8.595 18.027 1.00 93.12 100 PRO A N 1
ATOM 760 C CA . PRO A 1 100 ? -0.114 8.111 18.970 1.00 93.12 100 PRO A CA 1
ATOM 761 C C . PRO A 1 100 ? -0.891 6.934 18.371 1.00 93.12 100 PRO A C 1
ATOM 763 O O . PRO A 1 100 ? -1.557 7.088 17.346 1.00 93.12 100 PRO A O 1
ATOM 766 N N . LEU A 1 101 ? -0.854 5.760 19.013 1.00 92.19 101 LEU A N 1
ATOM 767 C CA . LEU A 1 101 ? -1.493 4.538 18.486 1.00 92.19 101 LEU A CA 1
ATOM 768 C C . LEU A 1 101 ? -3.002 4.702 18.232 1.00 92.19 101 LEU A C 1
ATOM 770 O O . LEU A 1 101 ? -3.564 4.064 17.339 1.00 92.19 101 LEU A O 1
ATOM 774 N N . LEU A 1 102 ? -3.661 5.597 18.978 1.00 92.00 102 LEU A N 1
ATOM 775 C CA . LEU A 1 102 ? -5.079 5.914 18.802 1.00 92.00 102 LEU A CA 1
ATOM 776 C C . LEU A 1 102 ? -5.408 6.477 17.416 1.00 92.00 102 LEU A C 1
ATOM 778 O O . LEU A 1 102 ? -6.553 6.360 16.979 1.00 92.00 102 LEU A O 1
ATOM 782 N N . TRP A 1 103 ? -4.438 7.047 16.699 1.00 94.00 103 TRP A N 1
ATOM 783 C CA . TRP A 1 103 ? -4.663 7.564 15.354 1.00 94.00 103 TRP A CA 1
ATOM 784 C C . TRP A 1 103 ? -4.996 6.456 14.362 1.00 94.00 103 TRP A C 1
ATOM 786 O O . TRP A 1 103 ? -5.968 6.591 13.623 1.00 94.00 103 TRP A O 1
ATOM 796 N N . ASP A 1 104 ? -4.255 5.351 14.368 1.00 94.44 104 ASP A N 1
ATOM 797 C CA . ASP A 1 104 ? -4.540 4.216 13.485 1.00 94.44 104 ASP A CA 1
ATOM 798 C C . ASP A 1 104 ? -5.777 3.441 13.945 1.00 94.44 104 ASP A C 1
ATOM 800 O O . ASP A 1 104 ? -6.593 3.039 13.114 1.00 94.44 104 ASP A O 1
ATOM 804 N N . ILE A 1 105 ? -5.977 3.296 15.260 1.00 93.88 105 ILE A N 1
ATOM 805 C CA . ILE A 1 105 ? -7.174 2.646 15.817 1.00 93.88 105 ILE A CA 1
ATOM 806 C C . ILE A 1 105 ? -8.433 3.427 15.425 1.00 93.88 105 ILE A C 1
ATOM 808 O O . ILE A 1 105 ? -9.388 2.846 14.911 1.00 93.88 105 ILE A O 1
ATOM 812 N N . GLY A 1 106 ? -8.433 4.750 15.614 1.00 93.69 106 GLY A N 1
ATOM 813 C CA . GLY A 1 106 ? -9.538 5.620 15.217 1.00 93.69 106 GLY A CA 1
ATOM 814 C C . GLY A 1 106 ? -9.813 5.536 13.718 1.00 93.69 106 GLY A C 1
ATOM 815 O O . GLY A 1 106 ? -10.967 5.417 13.297 1.00 93.69 106 GLY A O 1
ATOM 816 N N . ARG A 1 107 ? -8.751 5.491 12.907 1.00 94.88 107 ARG A N 1
ATOM 817 C CA . ARG A 1 107 ? -8.863 5.411 11.451 1.00 94.88 107 ARG A CA 1
ATOM 818 C C . ARG A 1 107 ? -9.489 4.091 11.018 1.00 94.88 107 ARG A C 1
ATOM 820 O O . ARG A 1 107 ? -10.397 4.072 10.185 1.00 94.88 107 ARG A O 1
ATOM 827 N N . LEU A 1 108 ? -9.059 2.999 11.643 1.00 96.31 108 LEU A N 1
ATOM 828 C CA . LEU A 1 108 ? -9.586 1.666 11.405 1.00 96.31 108 LEU A CA 1
ATOM 829 C C . LEU A 1 108 ? -11.054 1.542 11.842 1.00 96.31 108 LEU A C 1
ATOM 831 O O . LEU A 1 108 ? -11.855 0.960 11.111 1.00 96.31 108 LEU A O 1
ATOM 835 N N . VAL A 1 109 ? -11.436 2.142 12.973 1.00 96.00 109 VAL A N 1
ATOM 836 C CA . VAL A 1 109 ? -12.831 2.200 13.445 1.00 96.00 109 VAL A CA 1
ATOM 837 C C . VAL A 1 109 ? -13.729 2.942 12.454 1.00 96.00 109 VAL A C 1
ATOM 839 O O . VAL A 1 109 ? -14.786 2.426 12.080 1.00 96.00 109 VAL A O 1
ATOM 842 N N . VAL A 1 110 ? -13.308 4.125 11.991 1.00 95.94 110 VAL A N 1
ATOM 843 C CA . VAL A 1 110 ? -14.049 4.885 10.971 1.00 95.94 110 VAL A CA 1
ATOM 844 C C . VAL A 1 110 ? -14.174 4.057 9.694 1.00 95.94 110 VAL A C 1
ATOM 846 O O . VAL A 1 110 ? -15.273 3.918 9.159 1.00 95.94 110 VAL A O 1
ATOM 849 N N . SER A 1 111 ? -13.082 3.430 9.248 1.00 97.25 111 SER A N 1
ATOM 850 C CA . SER A 1 111 ? -13.094 2.559 8.073 1.00 97.25 111 SER A CA 1
ATOM 851 C C . SER A 1 111 ? -14.068 1.388 8.211 1.00 97.25 111 SER A C 1
ATOM 853 O O . SER A 1 111 ? -14.808 1.123 7.268 1.00 97.25 111 SER A O 1
ATOM 855 N N . ALA A 1 112 ? -14.089 0.697 9.352 1.00 97.56 112 ALA A N 1
ATOM 856 C CA . ALA A 1 112 ? -14.969 -0.447 9.570 1.00 97.56 112 ALA A CA 1
ATOM 857 C C . ALA A 1 112 ? -16.446 -0.040 9.568 1.00 97.56 112 ALA A C 1
ATOM 859 O O . ALA A 1 112 ? -17.273 -0.729 8.973 1.00 97.56 112 ALA A O 1
ATOM 860 N N . ARG A 1 113 ? -16.775 1.114 10.162 1.00 97.69 113 ARG A N 1
ATOM 861 C CA . ARG A 1 113 ? -18.132 1.671 10.112 1.00 97.69 113 ARG A CA 1
ATOM 862 C C . ARG A 1 113 ? -18.547 2.026 8.682 1.00 97.69 113 ARG A C 1
ATOM 864 O O . ARG A 1 113 ? -19.651 1.676 8.275 1.00 97.69 113 ARG A O 1
ATOM 871 N N . LEU A 1 114 ? -17.675 2.692 7.920 1.00 97.56 114 LEU A N 1
ATOM 872 C CA . LEU A 1 114 ? -17.945 3.045 6.521 1.00 97.56 114 LEU A CA 1
ATOM 873 C C . LEU A 1 114 ? -18.089 1.803 5.633 1.00 97.56 114 LEU A C 1
ATOM 875 O O . LEU A 1 114 ? -18.966 1.772 4.777 1.00 97.56 114 LEU A O 1
ATOM 879 N N . ALA A 1 115 ? -17.285 0.764 5.867 1.00 97.31 115 ALA A N 1
ATOM 880 C CA . ALA A 1 115 ? -17.406 -0.509 5.163 1.00 97.31 115 ALA A CA 1
ATOM 881 C C . ALA A 1 115 ? -18.726 -1.223 5.487 1.00 97.31 115 ALA A C 1
ATOM 883 O O . ALA A 1 115 ? -19.425 -1.658 4.579 1.00 97.31 115 ALA A O 1
ATOM 884 N N . ALA A 1 116 ? -19.111 -1.291 6.763 1.00 97.38 116 ALA A N 1
ATOM 885 C CA . ALA A 1 116 ? -20.395 -1.857 7.169 1.00 97.38 116 ALA A CA 1
ATOM 886 C C . ALA A 1 116 ? -21.580 -1.104 6.530 1.00 97.38 116 ALA A C 1
ATOM 888 O O . ALA A 1 116 ? -22.516 -1.734 6.041 1.00 97.38 116 ALA A O 1
ATOM 889 N N . ALA A 1 117 ? -21.511 0.230 6.461 1.00 97.12 117 ALA A N 1
ATOM 890 C CA . ALA A 1 117 ? -22.506 1.044 5.766 1.00 97.12 117 ALA A CA 1
ATOM 891 C C . ALA A 1 117 ? -22.532 0.784 4.248 1.00 97.12 117 ALA A C 1
ATOM 893 O O . ALA A 1 117 ? -23.612 0.677 3.674 1.00 97.12 117 ALA A O 1
ATOM 894 N N . HIS A 1 118 ? -21.368 0.634 3.605 1.00 96.12 118 HIS A N 1
ATOM 895 C CA . HIS A 1 118 ? -21.263 0.275 2.184 1.00 96.12 118 HIS A CA 1
ATOM 896 C C . HIS A 1 118 ? -21.955 -1.065 1.875 1.00 96.12 118 HIS A C 1
ATOM 898 O O . HIS A 1 118 ? -22.606 -1.197 0.844 1.00 96.12 118 HIS A O 1
ATOM 904 N N . PHE A 1 119 ? -21.883 -2.037 2.790 1.00 95.81 119 PHE A N 1
ATOM 905 C CA . PHE A 1 119 ? -22.593 -3.318 2.671 1.00 95.81 119 PHE A CA 1
ATOM 906 C C . PHE A 1 119 ? -24.079 -3.264 3.070 1.00 95.81 119 PHE A C 1
ATOM 908 O O . PHE A 1 119 ? -24.731 -4.305 3.115 1.00 95.81 119 PHE A O 1
ATOM 915 N N . GLY A 1 120 ? -24.631 -2.080 3.351 1.00 96.81 120 GLY A N 1
ATOM 916 C CA . GLY A 1 120 ? -26.053 -1.898 3.651 1.00 96.81 120 GLY A CA 1
ATOM 917 C C . GLY A 1 120 ? -26.474 -2.305 5.065 1.00 96.81 120 GLY A C 1
ATOM 918 O O . GLY A 1 120 ? -27.667 -2.449 5.315 1.00 96.81 120 GLY A O 1
ATOM 919 N N . LEU A 1 121 ? -25.527 -2.485 5.993 1.00 97.88 121 LEU A N 1
ATOM 920 C CA . LEU A 1 121 ? -25.842 -2.855 7.375 1.00 97.88 121 LEU A CA 1
ATOM 921 C C . LEU A 1 121 ? -26.510 -1.702 8.132 1.00 97.88 121 LEU A C 1
ATOM 923 O O . LEU A 1 121 ? -26.132 -0.533 7.980 1.00 97.88 121 LEU A O 1
ATOM 927 N N . ALA A 1 122 ? -27.460 -2.027 9.008 1.00 97.69 122 ALA A N 1
ATOM 928 C CA . ALA A 1 122 ? -28.139 -1.056 9.858 1.00 97.69 122 ALA A CA 1
ATOM 929 C C . ALA A 1 122 ? -27.180 -0.446 10.897 1.00 97.69 122 ALA A C 1
ATOM 931 O O . ALA A 1 122 ? -26.161 -1.031 11.263 1.00 97.69 122 ALA A O 1
ATOM 932 N N . LEU A 1 123 ? -27.516 0.728 11.443 1.00 96.81 123 LEU A N 1
ATOM 933 C CA . LEU A 1 123 ? -26.645 1.442 12.392 1.00 96.81 123 LEU A CA 1
ATOM 934 C C . LEU A 1 123 ? -26.241 0.596 13.615 1.00 96.81 123 LEU A C 1
ATOM 936 O O . LEU A 1 123 ? -25.096 0.680 14.061 1.00 96.81 123 LEU A O 1
ATOM 940 N N . ALA A 1 124 ? -27.149 -0.231 14.138 1.00 97.62 124 ALA A N 1
ATOM 941 C CA . ALA A 1 124 ? -26.866 -1.122 15.265 1.00 97.62 124 ALA A CA 1
ATOM 942 C C . ALA A 1 124 ? -25.846 -2.221 14.898 1.00 97.62 124 ALA A C 1
ATOM 944 O O . ALA A 1 124 ? -24.954 -2.550 15.685 1.00 97.62 124 ALA A O 1
ATOM 945 N N . GLU A 1 125 ? -25.923 -2.749 13.677 1.00 97.81 125 GLU A N 1
ATOM 946 C CA . GLU A 1 125 ? -24.986 -3.747 13.154 1.00 97.81 125 GLU A CA 1
ATOM 947 C C . GLU A 1 125 ? -23.618 -3.116 12.881 1.00 97.81 125 GLU A C 1
ATOM 949 O O . GLU A 1 125 ? -22.598 -3.664 13.290 1.00 97.81 125 GLU A O 1
ATOM 954 N N . GLN A 1 126 ? -23.579 -1.905 12.310 1.00 97.44 126 GLN A N 1
ATOM 955 C CA . GLN A 1 126 ? -22.339 -1.137 12.141 1.00 97.44 126 GLN A CA 1
ATOM 956 C C . GLN A 1 126 ? -21.627 -0.909 13.486 1.00 97.44 126 GLN A C 1
ATOM 958 O O . GLN A 1 126 ? -20.414 -1.099 13.596 1.00 97.44 126 GLN A O 1
ATOM 963 N N . GLN A 1 127 ? -22.373 -0.525 14.530 1.00 96.81 127 GLN A N 1
ATOM 964 C CA . GLN A 1 127 ? -21.833 -0.380 15.887 1.00 96.81 127 GLN A CA 1
ATOM 965 C C . GLN A 1 127 ? -21.312 -1.709 16.437 1.00 96.81 127 GLN A C 1
ATOM 967 O O . GLN A 1 127 ? -20.274 -1.736 17.097 1.00 96.81 127 GLN A O 1
ATOM 972 N N . THR A 1 128 ? -22.008 -2.807 16.152 1.00 97.50 128 THR A N 1
ATOM 973 C CA . THR A 1 128 ? -21.586 -4.152 16.552 1.00 97.50 128 THR A CA 1
ATOM 974 C C . THR A 1 128 ? -20.272 -4.538 15.877 1.00 97.50 128 THR A C 1
ATOM 976 O O . THR A 1 128 ? -19.350 -4.962 16.570 1.00 97.50 128 THR A O 1
ATOM 979 N N . CYS A 1 129 ? -20.120 -4.300 14.569 1.00 96.50 129 CYS A N 1
ATOM 980 C CA . CYS A 1 129 ? -18.867 -4.529 13.843 1.00 96.50 129 CYS A CA 1
ATOM 981 C C . CYS A 1 129 ? -17.692 -3.753 14.456 1.00 96.50 129 CYS A C 1
ATOM 983 O O . CYS A 1 129 ? -16.630 -4.326 14.691 1.00 96.50 129 CYS A O 1
ATOM 985 N N . VAL A 1 130 ? -17.885 -2.466 14.764 1.00 97.19 130 VAL A N 1
ATOM 986 C CA . VAL A 1 130 ? -16.853 -1.630 15.401 1.00 97.19 130 VAL A CA 1
ATOM 987 C C . VAL A 1 130 ? -16.493 -2.142 16.798 1.00 97.19 130 VAL A C 1
ATOM 989 O O . VAL A 1 130 ? -15.311 -2.228 17.128 1.00 97.19 130 VAL A O 1
ATOM 992 N N . LYS A 1 131 ? -17.487 -2.513 17.615 1.00 97.50 131 LYS A N 1
ATOM 993 C CA . LYS A 1 131 ? -17.245 -3.082 18.950 1.00 97.50 131 LYS A CA 1
ATOM 994 C C . LYS A 1 131 ? -16.453 -4.384 18.860 1.00 97.50 131 LYS A C 1
ATOM 996 O O . LYS A 1 131 ? -15.487 -4.539 19.595 1.00 97.50 131 LYS A O 1
ATOM 1001 N N . GLN A 1 132 ? -16.814 -5.282 17.944 1.00 97.00 132 GLN A N 1
ATOM 1002 C CA . GLN A 1 132 ? -16.091 -6.541 17.733 1.00 97.00 132 GLN A CA 1
ATOM 1003 C C . GLN A 1 132 ? -14.653 -6.307 17.259 1.00 97.00 132 GLN A C 1
ATOM 1005 O O . GLN A 1 132 ? -13.737 -6.963 17.749 1.00 97.00 132 GLN A O 1
ATOM 1010 N N . LEU A 1 133 ? -14.432 -5.331 16.373 1.00 96.06 133 LEU A N 1
ATOM 1011 C CA . LEU A 1 133 ? -13.089 -4.940 15.945 1.00 96.06 133 LEU A CA 1
ATOM 1012 C C . LEU A 1 133 ? -12.241 -4.467 17.130 1.00 96.06 133 LEU A C 1
ATOM 1014 O O . LEU A 1 133 ? -11.115 -4.930 17.302 1.00 96.06 133 LEU A O 1
ATOM 1018 N N . LEU A 1 134 ? -12.782 -3.573 17.960 1.00 96.12 134 LEU A N 1
ATOM 1019 C CA . LEU A 1 134 ? -12.075 -3.060 19.133 1.00 96.12 134 LEU A CA 1
ATOM 1020 C C . LEU A 1 134 ? -11.818 -4.152 20.173 1.00 96.12 134 LEU A C 1
ATOM 1022 O O . LEU A 1 134 ? -10.713 -4.217 20.698 1.00 96.12 134 LEU A O 1
ATOM 1026 N N . LEU A 1 135 ? -12.790 -5.033 20.427 1.00 97.00 135 LEU A N 1
ATOM 1027 C CA . LEU A 1 135 ? -12.628 -6.186 21.318 1.00 97.00 135 LEU A CA 1
ATOM 1028 C C . LEU A 1 135 ? -11.523 -7.132 20.830 1.00 97.00 135 LEU A C 1
ATOM 1030 O O . LEU A 1 135 ? -10.695 -7.567 21.627 1.00 97.00 135 LEU A O 1
ATOM 1034 N N . ALA A 1 136 ? -11.476 -7.435 19.530 1.00 93.12 136 ALA A N 1
ATOM 1035 C CA . ALA A 1 136 ? -10.418 -8.262 18.952 1.00 93.12 136 ALA A CA 1
ATOM 1036 C C . ALA A 1 136 ? -9.042 -7.588 19.073 1.00 93.12 136 ALA A C 1
ATOM 1038 O O . ALA A 1 136 ? -8.065 -8.243 19.438 1.00 93.12 136 ALA A O 1
ATOM 1039 N N . TYR A 1 137 ? -8.973 -6.278 18.820 1.00 92.75 137 TYR A N 1
ATOM 1040 C CA . TYR A 1 137 ? -7.743 -5.500 18.945 1.00 92.75 137 TYR A CA 1
ATOM 1041 C C . TYR A 1 137 ? -7.226 -5.473 20.392 1.00 92.75 137 TYR A C 1
ATOM 1043 O O . TYR A 1 137 ? -6.067 -5.803 20.643 1.00 92.75 137 TYR A O 1
ATOM 1051 N N . THR A 1 138 ? -8.080 -5.142 21.366 1.00 93.81 138 THR A N 1
ATOM 1052 C CA . THR A 1 138 ? -7.683 -5.090 22.782 1.00 93.81 138 THR A CA 1
ATOM 1053 C C . THR A 1 138 ? -7.354 -6.468 23.345 1.00 93.81 138 THR A C 1
ATOM 1055 O O . THR A 1 138 ? -6.409 -6.583 24.120 1.00 93.81 138 THR A O 1
ATOM 1058 N N . SER A 1 139 ? -8.052 -7.523 22.915 1.00 93.75 139 SER A N 1
ATOM 1059 C CA . SER A 1 139 ? -7.721 -8.903 23.299 1.00 93.75 139 SER A CA 1
ATOM 1060 C C . SER A 1 139 ? -6.345 -9.321 22.773 1.00 93.75 139 SER A C 1
ATOM 1062 O O . SER A 1 139 ? -5.571 -9.936 23.503 1.00 93.75 139 SER A O 1
ATOM 1064 N N . ALA A 1 140 ? -6.009 -8.959 21.528 1.00 91.25 140 ALA A N 1
ATOM 1065 C CA . ALA A 1 140 ? -4.692 -9.232 20.954 1.00 91.25 140 ALA A CA 1
ATOM 1066 C C . ALA A 1 140 ? -3.575 -8.493 21.710 1.00 91.25 140 ALA A C 1
ATOM 1068 O O . ALA A 1 140 ? -2.534 -9.085 21.996 1.00 91.25 140 ALA A O 1
ATOM 1069 N N . LEU A 1 141 ? -3.810 -7.232 22.091 1.00 91.19 141 LEU A N 1
ATOM 1070 C CA . LEU A 1 141 ? -2.882 -6.474 22.932 1.00 91.19 141 LEU A CA 1
ATOM 1071 C C . LEU A 1 141 ? -2.720 -7.095 24.324 1.00 91.19 141 LEU A C 1
ATOM 1073 O O . LEU A 1 141 ? -1.594 -7.251 24.784 1.00 91.19 141 LEU A O 1
ATOM 1077 N N . ALA A 1 142 ? -3.820 -7.480 24.976 1.00 94.31 142 ALA A N 1
ATOM 1078 C CA . ALA A 1 142 ? -3.797 -8.086 26.307 1.00 94.31 142 ALA A CA 1
ATOM 1079 C C . ALA A 1 142 ? -3.064 -9.436 26.325 1.00 94.31 142 ALA A C 1
ATOM 1081 O O . ALA A 1 142 ? -2.373 -9.751 27.289 1.00 94.31 142 ALA A O 1
ATOM 1082 N N . ALA A 1 143 ? -3.167 -10.215 25.243 1.00 93.25 143 ALA A N 1
ATOM 1083 C CA . ALA A 1 143 ? -2.399 -11.445 25.080 1.00 93.25 143 ALA A CA 1
ATOM 1084 C C . ALA A 1 143 ? -0.885 -11.193 24.935 1.00 93.25 143 ALA A C 1
ATOM 1086 O O . ALA A 1 143 ? -0.096 -12.116 25.132 1.00 93.25 143 ALA A O 1
ATOM 1087 N N . GLY A 1 144 ? -0.472 -9.975 24.553 1.00 88.50 144 GLY A N 1
ATOM 1088 C CA . GLY A 1 144 ? 0.931 -9.559 24.469 1.00 88.50 144 GLY A CA 1
ATOM 1089 C C . GLY A 1 144 ? 1.767 -10.327 23.443 1.00 88.50 144 GLY A C 1
ATOM 1090 O O . GLY A 1 144 ? 2.995 -10.261 23.473 1.00 88.50 144 GLY A O 1
ATOM 1091 N N . LYS A 1 145 ? 1.126 -11.082 22.544 1.00 83.88 145 LYS A N 1
ATOM 1092 C CA . LYS A 1 145 ? 1.799 -11.978 21.604 1.00 83.88 145 LYS A CA 1
ATOM 1093 C C . LYS A 1 145 ? 1.349 -11.698 20.180 1.00 83.88 145 LYS A C 1
ATOM 1095 O O . LYS A 1 145 ? 0.212 -11.982 19.806 1.00 83.88 145 LYS A O 1
ATOM 1100 N N . ALA A 1 146 ? 2.279 -11.199 19.372 1.00 80.94 146 ALA A N 1
ATOM 1101 C CA . ALA A 1 146 ? 2.090 -11.121 17.933 1.00 80.94 146 ALA A CA 1
ATOM 1102 C C . ALA A 1 146 ? 1.921 -12.534 17.350 1.00 80.94 146 ALA A C 1
ATOM 1104 O O . ALA A 1 146 ? 2.629 -13.471 17.733 1.00 80.94 146 ALA A O 1
ATOM 1105 N N . TYR A 1 147 ? 0.985 -12.690 16.418 1.00 79.56 147 TYR A N 1
ATOM 1106 C CA . TYR A 1 147 ? 0.768 -13.939 15.700 1.00 79.56 147 TYR A CA 1
ATOM 1107 C C . TYR A 1 147 ? 0.645 -13.681 14.203 1.00 79.56 147 TYR A C 1
ATOM 1109 O O . TYR A 1 147 ? 0.167 -12.642 13.757 1.00 79.56 147 TYR A O 1
ATOM 1117 N N . LEU A 1 148 ? 1.098 -14.658 13.426 1.00 86.50 148 LEU A N 1
ATOM 1118 C CA . LEU A 1 148 ? 1.118 -14.608 11.974 1.00 86.50 148 LEU A CA 1
ATOM 1119 C C . LEU A 1 148 ? -0.152 -15.254 11.422 1.00 86.50 148 LEU A C 1
ATOM 1121 O O . LEU A 1 148 ? -0.468 -16.400 11.757 1.00 86.50 148 LEU A O 1
ATOM 1125 N N . LEU A 1 149 ? -0.856 -14.548 10.539 1.00 89.44 149 LEU A N 1
ATOM 1126 C CA . LEU A 1 149 ? -1.960 -15.123 9.779 1.00 89.44 149 LEU A CA 1
ATOM 1127 C C . LEU A 1 149 ? -1.441 -15.680 8.457 1.00 89.44 149 LEU A C 1
ATOM 1129 O O . LEU A 1 149 ? -1.264 -14.976 7.463 1.00 89.44 149 LEU A O 1
ATOM 1133 N N . GLU A 1 150 ? -1.219 -16.987 8.450 1.00 90.62 150 GLU A N 1
ATOM 1134 C CA . GLU A 1 150 ? -0.911 -17.767 7.260 1.00 90.62 150 GLU A CA 1
ATOM 1135 C C . GLU A 1 150 ? -1.963 -18.856 7.053 1.00 90.62 150 GLU A C 1
ATOM 1137 O O . GLU A 1 150 ? -2.867 -19.049 7.861 1.00 90.62 150 GLU A O 1
ATOM 1142 N N . ARG A 1 151 ? -1.868 -19.620 5.962 1.00 87.38 151 ARG A N 1
ATOM 1143 C CA . ARG A 1 151 ? -2.872 -20.646 5.630 1.00 87.38 151 ARG A CA 1
ATOM 1144 C C . ARG A 1 151 ? -3.108 -21.666 6.757 1.00 87.38 151 ARG A C 1
ATOM 1146 O O . ARG A 1 151 ? -4.215 -22.202 6.850 1.00 87.38 151 ARG A O 1
ATOM 1153 N N . ALA A 1 152 ? -2.069 -21.994 7.525 1.00 87.94 152 ALA A N 1
ATOM 1154 C CA . ALA A 1 152 ? -2.140 -22.980 8.600 1.00 87.94 152 ALA A CA 1
ATOM 1155 C C . ALA A 1 152 ? -2.887 -22.453 9.836 1.00 87.94 152 ALA A C 1
ATOM 1157 O O . ALA A 1 152 ? -3.591 -23.227 10.476 1.00 87.94 152 ALA A O 1
ATOM 1158 N N . THR A 1 153 ? -2.774 -21.153 10.123 1.00 90.69 153 THR A N 1
ATOM 1159 C CA . THR A 1 153 ? -3.356 -20.490 11.302 1.00 90.69 153 THR A CA 1
ATOM 1160 C C . THR A 1 153 ? -4.643 -19.721 10.995 1.00 90.69 153 THR A C 1
ATOM 1162 O O . THR A 1 153 ? -5.399 -19.395 11.902 1.00 90.69 153 THR A O 1
ATOM 1165 N N . ALA A 1 154 ? -4.924 -19.425 9.724 1.00 91.94 154 ALA A N 1
ATOM 1166 C CA . ALA 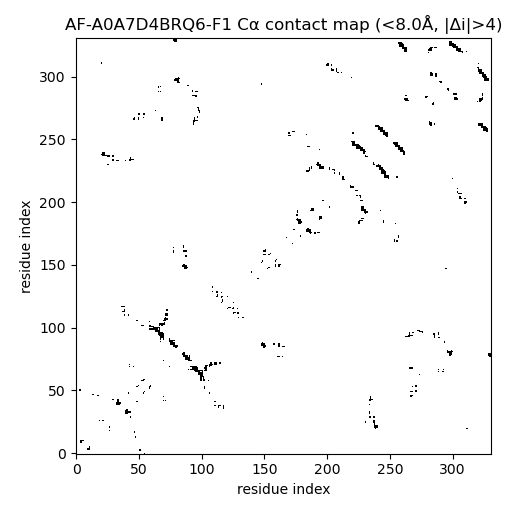A 1 154 ? -6.122 -18.708 9.314 1.00 91.94 154 ALA A CA 1
ATOM 1167 C C . ALA A 1 154 ? -7.373 -19.599 9.325 1.00 91.94 154 ALA A C 1
ATOM 1169 O O . ALA A 1 154 ? -7.344 -20.774 8.943 1.00 91.94 154 ALA A O 1
ATOM 1170 N N . HIS A 1 155 ? -8.515 -18.984 9.634 1.00 92.06 155 HIS A N 1
ATOM 1171 C CA . HIS A 1 155 ? -9.839 -19.607 9.620 1.00 92.06 155 HIS A CA 1
ATOM 1172 C C . HIS A 1 155 ? -10.807 -18.842 8.697 1.00 92.06 155 HIS A C 1
ATOM 1174 O O . HIS A 1 155 ? -10.492 -17.757 8.203 1.00 92.06 155 HIS A O 1
ATOM 1180 N N . GLY A 1 156 ? -11.974 -19.433 8.417 1.00 94.12 156 GLY A N 1
ATOM 1181 C CA . GLY A 1 156 ? -13.054 -18.789 7.659 1.00 94.12 156 GLY A CA 1
ATOM 1182 C C . GLY A 1 156 ? -12.637 -18.225 6.292 1.00 94.12 156 GLY A C 1
ATOM 1183 O O . GLY A 1 156 ? -11.886 -18.855 5.539 1.00 94.12 156 GLY A O 1
ATOM 1184 N N . LEU A 1 157 ? -13.130 -17.019 5.989 1.00 92.56 157 LEU A N 1
ATOM 1185 C CA . LEU A 1 157 ? -12.911 -16.314 4.719 1.00 92.56 157 LEU A CA 1
ATOM 1186 C C . LEU A 1 157 ? -11.429 -16.019 4.451 1.00 92.56 157 LEU A C 1
ATOM 1188 O O . LEU A 1 157 ? -10.971 -16.159 3.318 1.00 92.56 157 LEU A O 1
ATOM 1192 N N . VAL A 1 158 ? -10.646 -15.693 5.486 1.00 92.56 158 VAL A N 1
ATOM 1193 C CA . VAL A 1 158 ? -9.202 -15.433 5.340 1.00 92.56 158 VAL A CA 1
ATOM 1194 C C . VAL A 1 158 ? -8.475 -16.699 4.883 1.00 92.56 158 VAL A C 1
ATOM 1196 O O . VAL A 1 158 ? -7.658 -16.654 3.964 1.00 92.56 158 VAL A O 1
ATOM 1199 N N . ARG A 1 159 ? -8.819 -17.870 5.437 1.00 93.62 159 ARG A N 1
ATOM 1200 C CA . ARG A 1 159 ? -8.239 -19.149 4.990 1.00 93.62 159 ARG A CA 1
ATOM 1201 C C . ARG A 1 159 ? -8.577 -19.453 3.531 1.00 93.62 159 ARG A C 1
ATOM 1203 O O . ARG A 1 159 ? -7.724 -19.956 2.798 1.00 93.62 159 ARG A O 1
ATOM 1210 N N . GLN A 1 160 ? -9.814 -19.183 3.115 1.00 92.75 160 GLN A N 1
ATOM 1211 C CA . GLN A 1 160 ? -10.257 -19.377 1.731 1.00 92.75 160 GLN A CA 1
ATOM 1212 C C . GLN A 1 160 ? -9.508 -18.443 0.771 1.00 92.75 160 GLN A C 1
ATOM 1214 O O . GLN A 1 160 ? -8.986 -18.911 -0.242 1.00 92.75 160 GLN A O 1
ATOM 1219 N N . LEU A 1 161 ? -9.360 -17.165 1.139 1.00 91.31 161 LEU A N 1
ATOM 1220 C CA . LEU A 1 161 ? -8.560 -16.186 0.404 1.00 91.31 161 LEU A CA 1
ATOM 1221 C C . LEU A 1 161 ? -7.116 -16.673 0.222 1.00 91.31 161 LEU A C 1
ATOM 1223 O O . LEU A 1 161 ? -6.624 -16.741 -0.904 1.00 91.31 161 LEU A O 1
ATOM 1227 N N . LEU A 1 162 ? -6.451 -17.084 1.306 1.00 91.31 162 LEU A N 1
ATOM 1228 C CA . LEU A 1 162 ? -5.062 -17.548 1.252 1.00 91.31 162 LEU A CA 1
ATOM 1229 C C . LEU A 1 162 ? -4.894 -18.812 0.392 1.00 91.31 162 LEU A C 1
ATOM 1231 O O . LEU A 1 162 ? -3.910 -18.923 -0.343 1.00 91.31 162 LEU A O 1
ATOM 1235 N N . LYS A 1 163 ? -5.863 -19.741 0.416 1.00 90.31 163 LYS A N 1
ATOM 1236 C CA . LYS A 1 163 ? -5.874 -20.917 -0.476 1.00 90.31 163 LYS A CA 1
ATOM 1237 C C . LYS A 1 163 ? -5.960 -20.516 -1.950 1.00 90.31 163 LYS A C 1
ATOM 1239 O O . LYS A 1 163 ? -5.189 -21.033 -2.756 1.00 90.31 163 LYS A O 1
ATOM 1244 N N . ALA A 1 164 ? -6.866 -19.602 -2.298 1.00 87.12 164 ALA A N 1
ATOM 1245 C CA . ALA A 1 164 ? -7.037 -19.141 -3.675 1.00 87.12 164 ALA A CA 1
ATOM 1246 C C . ALA A 1 164 ? -5.785 -18.409 -4.184 1.00 87.12 164 ALA A C 1
ATOM 1248 O O . ALA A 1 164 ? -5.306 -18.647 -5.292 1.00 87.12 164 ALA A O 1
ATOM 1249 N N . VAL A 1 165 ? -5.206 -17.552 -3.346 1.00 83.50 165 VAL A N 1
ATOM 1250 C CA . VAL A 1 165 ? -4.021 -16.759 -3.681 1.00 83.50 165 VAL A CA 1
ATOM 1251 C C . VAL A 1 165 ? -2.785 -17.645 -3.871 1.00 83.50 165 VAL A C 1
ATOM 1253 O O . VAL A 1 165 ? -2.017 -17.429 -4.806 1.00 83.50 165 VAL A O 1
ATOM 1256 N N . GLN A 1 166 ? -2.618 -18.701 -3.067 1.00 83.75 166 GLN A N 1
ATOM 1257 C CA . GLN A 1 166 ? -1.512 -19.654 -3.222 1.00 83.75 166 GLN A CA 1
ATOM 1258 C C . GLN A 1 166 ? -1.494 -20.337 -4.600 1.00 83.75 166 GLN A C 1
ATOM 1260 O O . GLN A 1 166 ? -0.418 -20.676 -5.096 1.00 83.75 166 GLN A O 1
ATOM 1265 N N . GLN A 1 167 ? -2.661 -20.532 -5.218 1.00 84.69 167 GLN A N 1
ATOM 1266 C CA . GLN A 1 167 ? -2.789 -21.197 -6.515 1.00 84.69 167 GLN A CA 1
ATOM 1267 C C . GLN A 1 167 ? -2.411 -20.300 -7.702 1.00 84.69 167 GLN A C 1
ATOM 1269 O O . GLN A 1 167 ? -2.168 -20.828 -8.790 1.00 84.69 167 GLN A O 1
ATOM 1274 N N . ARG A 1 168 ? -2.319 -18.974 -7.509 1.00 81.00 168 ARG A N 1
ATOM 1275 C CA . ARG A 1 168 ? -1.944 -18.030 -8.571 1.00 81.00 168 ARG A CA 1
ATOM 1276 C C . ARG A 1 168 ? -0.505 -18.275 -9.023 1.00 81.00 168 ARG A C 1
ATOM 1278 O O . ARG A 1 168 ? 0.433 -18.317 -8.223 1.00 81.00 168 ARG A O 1
ATOM 1285 N N . ARG A 1 169 ? -0.330 -18.446 -10.330 1.00 83.69 169 ARG A N 1
ATOM 1286 C CA . ARG A 1 169 ? 0.942 -18.756 -10.989 1.00 83.69 169 ARG A CA 1
ATOM 1287 C C . ARG A 1 169 ? 1.521 -17.496 -11.629 1.00 83.69 169 ARG A C 1
ATOM 1289 O O . ARG A 1 169 ? 0.807 -16.561 -11.967 1.00 83.69 169 ARG A O 1
ATOM 1296 N N . GLN A 1 170 ? 2.824 -17.514 -11.916 1.00 82.56 170 GLN A N 1
ATOM 1297 C CA . GLN A 1 170 ? 3.512 -16.409 -12.604 1.00 82.56 170 GLN A CA 1
ATOM 1298 C C . GLN A 1 170 ? 2.830 -16.000 -13.923 1.00 82.56 170 GLN A C 1
ATOM 1300 O O . GLN A 1 170 ? 2.795 -14.823 -14.268 1.00 82.56 170 GLN A O 1
ATOM 1305 N N . ARG A 1 171 ? 2.251 -16.969 -14.648 1.00 86.88 171 ARG A N 1
ATOM 1306 C CA . ARG A 1 171 ? 1.500 -16.718 -15.888 1.00 86.88 171 ARG A CA 1
ATOM 1307 C C . ARG A 1 171 ? 0.302 -15.784 -15.666 1.00 86.88 171 ARG A C 1
ATOM 1309 O O . ARG A 1 171 ? 0.034 -14.950 -16.521 1.00 86.88 171 ARG A O 1
ATOM 1316 N N . ASP A 1 172 ? -0.360 -15.891 -14.516 1.00 86.19 172 ASP A N 1
ATOM 1317 C CA . ASP A 1 172 ? -1.561 -15.122 -14.184 1.00 86.19 172 ASP A CA 1
ATOM 1318 C C . ASP A 1 172 ? -1.192 -13.666 -13.865 1.00 86.19 172 ASP A C 1
ATOM 1320 O O . ASP A 1 172 ? -1.923 -12.744 -14.207 1.00 86.19 172 ASP A O 1
ATOM 1324 N N . LEU A 1 173 ? 0.004 -13.439 -13.304 1.00 82.94 173 LEU A N 1
ATOM 1325 C CA . LEU A 1 173 ? 0.538 -12.095 -13.046 1.00 82.94 173 LEU A CA 1
ATOM 1326 C C . LEU A 1 173 ? 0.924 -11.351 -14.330 1.00 82.94 173 LEU A C 1
ATOM 1328 O O . LEU A 1 173 ? 0.861 -10.119 -14.376 1.00 82.94 173 LEU A O 1
ATOM 1332 N N . LEU A 1 174 ? 1.351 -12.100 -15.351 1.00 90.44 174 LEU A N 1
ATOM 1333 C CA . LEU A 1 174 ? 1.693 -11.580 -16.675 1.00 90.44 174 LEU A CA 1
ATOM 1334 C C . LEU A 1 174 ? 0.459 -11.416 -17.569 1.00 90.44 174 LEU A C 1
ATOM 1336 O O . LEU A 1 174 ? 0.470 -10.570 -18.467 1.00 90.44 174 LEU A O 1
ATOM 1340 N N . ALA A 1 175 ? -0.597 -12.198 -17.333 1.00 89.00 175 ALA A N 1
ATOM 1341 C CA . ALA A 1 175 ? -1.819 -12.175 -18.124 1.00 89.00 175 ALA A CA 1
ATOM 1342 C C . ALA A 1 175 ? -2.402 -10.754 -18.208 1.00 89.00 175 ALA A C 1
ATOM 1344 O O . ALA A 1 175 ? -2.482 -10.017 -17.226 1.00 89.00 175 ALA A O 1
ATOM 1345 N N . GLY A 1 176 ? -2.736 -10.326 -19.426 1.00 89.31 176 GLY A N 1
ATOM 1346 C CA . GLY A 1 176 ? -3.227 -8.975 -19.714 1.00 89.31 176 GLY A CA 1
ATOM 1347 C C . GLY A 1 176 ? -2.169 -7.864 -19.645 1.00 89.31 176 GLY A C 1
ATOM 1348 O O . GLY A 1 176 ? -2.324 -6.857 -20.338 1.00 89.31 176 GLY A O 1
ATOM 1349 N N . ARG A 1 177 ? -1.070 -8.050 -18.901 1.00 93.31 177 ARG A N 1
ATOM 1350 C CA . ARG A 1 177 ? -0.027 -7.037 -18.666 1.00 93.31 177 ARG A CA 1
ATOM 1351 C C . ARG A 1 177 ? 1.194 -7.176 -19.559 1.00 93.31 177 ARG A C 1
ATOM 1353 O O . ARG A 1 177 ? 1.805 -6.159 -19.852 1.00 93.31 177 ARG A O 1
ATOM 1360 N N . ALA A 1 178 ? 1.542 -8.382 -19.996 1.00 95.06 178 ALA A N 1
ATOM 1361 C CA . ALA A 1 178 ? 2.696 -8.639 -20.852 1.00 95.06 178 ALA A CA 1
ATOM 1362 C C . ALA A 1 178 ? 2.332 -9.551 -22.031 1.00 95.06 178 ALA A C 1
ATOM 1364 O O . ALA A 1 178 ? 1.389 -10.340 -21.961 1.00 95.06 178 ALA A O 1
ATOM 1365 N N . SER A 1 179 ? 3.087 -9.449 -23.121 1.00 94.62 179 SER A N 1
ATOM 1366 C CA . SER A 1 179 ? 2.983 -10.345 -24.275 1.00 94.62 179 SER A CA 1
ATOM 1367 C C . SER A 1 179 ? 4.350 -10.687 -24.847 1.00 94.62 179 SER A C 1
ATOM 1369 O O . SER A 1 179 ? 5.312 -9.941 -24.686 1.00 94.62 179 SER A O 1
ATOM 1371 N N . ARG A 1 180 ? 4.419 -11.823 -25.548 1.00 93.06 180 ARG A N 1
ATOM 1372 C CA . ARG A 1 180 ? 5.596 -12.254 -26.301 1.00 93.06 180 ARG A CA 1
ATOM 1373 C C . ARG A 1 180 ? 5.327 -12.073 -27.798 1.00 93.06 180 ARG A C 1
ATOM 1375 O O . ARG A 1 180 ? 4.637 -12.893 -28.392 1.00 93.06 180 ARG A O 1
ATOM 1382 N N . ARG A 1 181 ? 5.830 -10.990 -28.397 1.00 88.38 181 ARG A N 1
ATOM 1383 C CA . ARG A 1 181 ? 5.828 -10.754 -29.859 1.00 88.38 181 ARG A CA 1
ATOM 1384 C C . ARG A 1 181 ? 7.184 -10.168 -30.235 1.00 88.38 181 ARG A C 1
ATOM 1386 O O . ARG A 1 181 ? 7.478 -9.061 -29.810 1.00 88.38 181 ARG A O 1
ATOM 1393 N N . GLY A 1 182 ? 8.036 -10.950 -30.900 1.00 87.00 182 GLY A N 1
ATOM 1394 C CA . GLY A 1 182 ? 9.442 -10.572 -31.137 1.00 87.00 182 GLY A CA 1
ATOM 1395 C C . GLY A 1 182 ? 10.292 -10.432 -29.862 1.00 87.00 182 GLY A C 1
ATOM 1396 O O . GLY A 1 182 ? 11.415 -9.955 -29.919 1.00 87.00 182 GLY A O 1
ATOM 1397 N N . GLY A 1 183 ? 9.754 -10.828 -28.704 1.00 91.12 183 GLY A N 1
ATOM 1398 C CA . GLY A 1 183 ? 10.323 -10.553 -27.387 1.00 91.12 183 GLY A CA 1
ATOM 1399 C C . GLY A 1 183 ? 9.224 -10.299 -26.359 1.00 91.12 183 GLY A C 1
ATOM 1400 O O . GLY A 1 183 ? 8.060 -10.078 -26.710 1.00 91.12 183 GLY A O 1
ATOM 1401 N N . TRP A 1 184 ? 9.576 -10.390 -25.082 1.00 95.31 184 TRP A N 1
ATOM 1402 C CA . TRP A 1 184 ? 8.670 -10.075 -23.979 1.00 95.31 184 TRP A CA 1
ATOM 1403 C C . TRP A 1 184 ? 8.605 -8.563 -23.760 1.00 95.31 184 TRP A C 1
ATOM 1405 O O . TRP A 1 184 ? 9.642 -7.929 -23.617 1.00 95.31 184 TRP A O 1
ATOM 1415 N N . HIS A 1 185 ? 7.394 -8.016 -23.698 1.00 96.25 185 HIS A N 1
ATOM 1416 C CA . HIS A 1 185 ? 7.133 -6.594 -23.454 1.00 96.25 185 HIS A CA 1
ATOM 1417 C C . HIS A 1 185 ? 5.818 -6.407 -22.687 1.00 96.25 185 HIS A C 1
ATOM 1419 O O . HIS A 1 185 ? 4.966 -7.304 -22.647 1.00 96.25 185 HIS A O 1
ATOM 1425 N N . LEU A 1 186 ? 5.641 -5.236 -22.085 1.00 97.00 186 LEU A N 1
ATOM 1426 C CA . LEU A 1 186 ? 4.442 -4.816 -21.378 1.00 97.00 186 LEU A CA 1
ATOM 1427 C C . LEU A 1 186 ? 3.398 -4.262 -22.354 1.00 97.00 186 LEU A C 1
ATOM 1429 O O . LEU A 1 186 ? 3.677 -3.547 -23.311 1.00 97.00 186 LEU A O 1
ATOM 1433 N N . ARG A 1 187 ? 2.130 -4.565 -22.086 1.00 96.38 187 ARG A N 1
ATOM 1434 C CA . ARG A 1 187 ? 0.969 -4.108 -22.857 1.00 96.38 187 ARG A CA 1
ATOM 1435 C C . ARG A 1 187 ? 0.492 -2.751 -22.341 1.00 96.38 187 ARG A C 1
ATOM 1437 O O . ARG A 1 187 ? -0.669 -2.616 -21.960 1.00 96.38 187 ARG A O 1
ATOM 1444 N N . ALA A 1 188 ? 1.385 -1.763 -22.310 1.00 94.25 188 ALA A N 1
ATOM 1445 C CA . ALA A 1 188 ? 1.153 -0.466 -21.669 1.00 94.25 188 ALA A CA 1
ATOM 1446 C C . ALA A 1 188 ? -0.113 0.263 -22.164 1.00 94.25 188 ALA A C 1
ATOM 1448 O O . ALA A 1 188 ? -0.798 0.888 -21.367 1.00 94.25 188 ALA A O 1
ATOM 1449 N N . CYS A 1 189 ? -0.470 0.120 -23.446 1.00 93.38 189 CYS A N 1
ATOM 1450 C CA . CYS A 1 189 ? -1.666 0.743 -24.033 1.00 93.38 189 CYS A CA 1
ATOM 1451 C C . CYS A 1 189 ? -2.919 -0.153 -24.028 1.00 93.38 189 CYS A C 1
ATOM 1453 O O . CYS A 1 189 ? -3.982 0.284 -24.451 1.00 93.38 189 CYS A O 1
ATOM 1455 N N . LYS A 1 190 ? -2.806 -1.429 -23.631 1.00 92.44 190 LYS A N 1
ATOM 1456 C CA . LYS A 1 190 ? -3.910 -2.415 -23.698 1.00 92.44 190 LYS A CA 1
ATOM 1457 C C . LYS A 1 190 ? -4.258 -3.037 -22.348 1.00 92.44 190 LYS A C 1
ATOM 1459 O O . LYS A 1 190 ? -5.092 -3.940 -22.288 1.00 92.44 190 LYS A O 1
ATOM 1464 N N . SER A 1 191 ? -3.567 -2.631 -21.290 1.00 93.06 191 SER A N 1
ATOM 1465 C CA . SER A 1 191 ? -3.801 -3.100 -19.932 1.00 93.06 191 SER A CA 1
ATOM 1466 C C . SER A 1 191 ? -4.440 -1.974 -19.126 1.00 93.06 191 SER A C 1
ATOM 1468 O O . SER A 1 191 ? -3.862 -0.893 -19.073 1.00 93.06 191 SER A O 1
ATOM 1470 N N . PRO A 1 192 ? -5.564 -2.213 -18.429 1.00 92.38 192 PRO A N 1
ATOM 1471 C CA . PRO A 1 192 ? -6.205 -1.187 -17.604 1.00 92.38 192 PRO A CA 1
ATOM 1472 C C . PRO A 1 192 ? -5.370 -0.802 -16.372 1.00 92.38 192 PRO A C 1
ATOM 1474 O O . PRO A 1 192 ? -5.673 0.171 -15.686 1.00 92.38 192 PRO A O 1
ATOM 1477 N N . THR A 1 193 ? -4.324 -1.575 -16.055 1.00 93.38 193 THR A N 1
ATOM 1478 C CA . THR A 1 193 ? -3.445 -1.328 -14.904 1.00 93.38 193 THR A CA 1
ATOM 1479 C C . THR A 1 193 ? -2.096 -0.736 -15.297 1.00 93.38 193 THR A C 1
ATOM 1481 O O . THR A 1 193 ? -1.222 -0.633 -14.434 1.00 93.38 193 THR A O 1
ATOM 1484 N N . LEU A 1 194 ? -1.878 -0.433 -16.579 1.00 96.19 194 LEU A N 1
ATOM 1485 C CA . LEU A 1 194 ? -0.626 0.120 -17.090 1.00 96.19 194 LEU A CA 1
ATOM 1486 C C . LEU A 1 194 ? -0.895 1.384 -17.911 1.00 96.19 194 LEU A C 1
ATOM 1488 O O . LEU A 1 194 ? -1.994 1.576 -18.418 1.00 96.19 194 LEU A O 1
ATOM 1492 N N . ARG A 1 195 ? 0.128 2.226 -18.044 1.00 95.88 195 ARG A N 1
ATOM 1493 C CA . ARG A 1 195 ? 0.154 3.370 -18.958 1.00 95.88 195 ARG A CA 1
ATOM 1494 C C . ARG A 1 195 ? 1.483 3.419 -19.710 1.00 95.88 195 ARG A C 1
ATOM 1496 O O . ARG A 1 195 ? 2.501 3.001 -19.146 1.00 95.88 195 ARG A O 1
ATOM 1503 N N . PRO A 1 196 ? 1.511 3.955 -20.940 1.00 96.56 196 PRO A N 1
ATOM 1504 C CA . PRO A 1 196 ? 2.769 4.316 -21.578 1.00 96.56 196 PRO A CA 1
ATOM 1505 C C . PRO A 1 196 ? 3.496 5.403 -20.770 1.00 96.56 196 PRO A C 1
ATOM 1507 O O . PRO A 1 196 ? 2.883 6.165 -20.013 1.00 96.56 196 PRO A O 1
ATOM 1510 N N . LEU A 1 197 ? 4.817 5.447 -20.929 1.00 95.25 197 LEU A N 1
ATOM 1511 C CA . LEU A 1 197 ? 5.694 6.454 -20.339 1.00 95.25 197 LEU A CA 1
ATOM 1512 C C . LEU A 1 197 ? 6.262 7.346 -21.453 1.00 95.25 197 LEU A C 1
ATOM 1514 O O . LEU A 1 197 ? 6.581 6.823 -22.524 1.00 95.25 197 LEU A O 1
ATOM 1518 N N . PRO A 1 198 ? 6.444 8.658 -21.220 1.00 94.31 198 PRO A N 1
ATOM 1519 C CA . PRO A 1 198 ? 7.335 9.475 -22.035 1.00 94.31 198 PRO A CA 1
ATOM 1520 C C . PRO A 1 198 ? 8.737 8.856 -22.091 1.00 94.31 198 PRO A C 1
ATOM 1522 O O . PRO A 1 198 ? 9.199 8.272 -21.108 1.00 94.31 198 PRO A O 1
ATOM 1525 N N . LEU A 1 199 ? 9.438 9.012 -23.218 1.00 94.31 199 LEU A N 1
ATOM 1526 C CA . LEU A 1 199 ? 10.739 8.370 -23.442 1.00 94.31 199 LEU A CA 1
ATOM 1527 C C . LEU A 1 199 ? 11.766 8.707 -22.348 1.00 94.31 199 LEU A C 1
ATOM 1529 O O . LEU A 1 199 ? 12.474 7.818 -21.881 1.00 94.31 199 LEU A O 1
ATOM 1533 N N . ALA A 1 200 ? 11.811 9.964 -21.898 1.00 92.25 200 ALA A N 1
ATOM 1534 C CA . ALA A 1 200 ? 12.710 10.391 -20.827 1.00 92.25 200 ALA A CA 1
ATOM 1535 C C . ALA A 1 200 ? 12.423 9.664 -19.497 1.00 92.25 200 ALA A C 1
ATOM 1537 O O . ALA A 1 200 ? 13.346 9.139 -18.879 1.00 92.25 200 ALA A O 1
ATOM 1538 N N . GLU A 1 201 ? 11.148 9.564 -19.095 1.00 91.50 201 GLU A N 1
ATOM 1539 C CA . GLU A 1 201 ? 10.718 8.844 -17.882 1.00 91.50 201 GLU A CA 1
ATOM 1540 C C . GLU A 1 201 ? 11.019 7.337 -18.001 1.00 91.50 201 GLU A C 1
ATOM 1542 O O . GLU A 1 201 ? 11.517 6.718 -17.062 1.00 91.50 201 GLU A O 1
ATOM 1547 N N . TYR A 1 202 ? 10.784 6.743 -19.177 1.00 95.06 202 TYR A N 1
ATOM 1548 C CA . TYR A 1 202 ? 11.110 5.341 -19.455 1.00 95.06 202 TYR A CA 1
ATOM 1549 C C . TYR A 1 202 ? 12.610 5.049 -19.295 1.00 95.06 202 TYR A C 1
ATOM 1551 O O . TYR A 1 202 ? 12.990 4.127 -18.568 1.00 95.06 202 TYR A O 1
ATOM 1559 N N . LEU A 1 203 ? 13.466 5.834 -19.961 1.00 94.31 203 LEU A N 1
ATOM 1560 C CA . LEU A 1 203 ? 14.920 5.649 -19.932 1.00 94.31 203 LEU A CA 1
ATOM 1561 C C . LEU A 1 203 ? 15.483 5.863 -18.526 1.00 94.31 203 LEU A C 1
ATOM 1563 O O . LEU A 1 203 ? 16.320 5.081 -18.083 1.00 94.31 203 LEU A O 1
ATOM 1567 N N . ALA A 1 204 ? 14.975 6.866 -17.811 1.00 90.56 204 ALA A N 1
ATOM 1568 C CA . ALA A 1 204 ? 15.317 7.160 -16.427 1.00 90.56 204 ALA A CA 1
ATOM 1569 C C . ALA A 1 204 ? 15.092 5.973 -15.490 1.00 90.56 204 ALA A C 1
ATOM 1571 O O . ALA A 1 204 ? 16.015 5.520 -14.812 1.00 90.56 204 ALA A O 1
ATOM 1572 N N . VAL A 1 205 ? 13.863 5.453 -15.472 1.00 92.06 205 VAL A N 1
ATOM 1573 C CA . VAL A 1 205 ? 13.490 4.338 -14.598 1.00 92.06 205 VAL A CA 1
ATOM 1574 C C . VAL A 1 205 ? 14.259 3.083 -14.990 1.00 92.06 205 VAL A C 1
ATOM 1576 O O . VAL A 1 205 ? 14.797 2.396 -14.122 1.00 92.06 205 VAL A O 1
ATOM 1579 N N . ARG A 1 206 ? 14.364 2.798 -16.294 1.00 94.69 206 ARG A N 1
ATOM 1580 C CA . ARG A 1 206 ? 15.127 1.648 -16.786 1.00 94.69 206 ARG A CA 1
ATOM 1581 C C . ARG A 1 206 ? 16.592 1.731 -16.361 1.00 94.69 206 ARG A C 1
ATOM 1583 O O . ARG A 1 206 ? 17.116 0.741 -15.863 1.00 94.69 206 ARG A O 1
ATOM 1590 N N . HIS A 1 207 ? 17.237 2.885 -16.527 1.00 93.00 207 HIS A N 1
ATOM 1591 C CA . HIS A 1 207 ? 18.633 3.083 -16.144 1.00 93.00 207 HIS A CA 1
ATOM 1592 C C . HIS A 1 207 ? 18.834 2.918 -14.636 1.00 93.00 207 HIS A C 1
ATOM 1594 O O . HIS A 1 207 ? 19.698 2.151 -14.225 1.00 93.00 207 HIS A O 1
ATOM 1600 N N . ALA A 1 208 ? 18.007 3.567 -13.812 1.00 90.75 208 ALA A N 1
ATOM 1601 C CA . ALA A 1 208 ? 18.137 3.503 -12.358 1.00 90.75 208 ALA A CA 1
ATOM 1602 C C . ALA A 1 208 ? 17.951 2.077 -11.812 1.00 90.7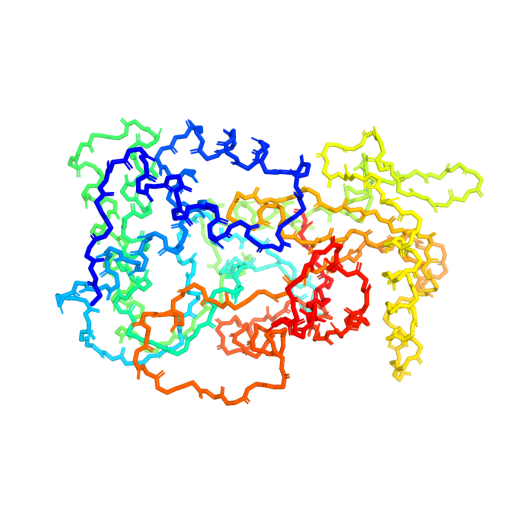5 208 ALA A C 1
ATOM 1604 O O . ALA A 1 208 ? 18.728 1.622 -10.974 1.00 90.75 208 ALA A O 1
ATOM 1605 N N . VAL A 1 209 ? 16.953 1.343 -12.314 1.00 91.69 209 VAL A N 1
ATOM 1606 C CA . VAL A 1 209 ? 16.691 -0.033 -11.866 1.00 91.69 209 VAL A CA 1
ATOM 1607 C C . VAL A 1 209 ? 17.744 -1.002 -12.404 1.00 91.69 209 VAL A C 1
ATOM 1609 O O . VAL A 1 209 ? 18.151 -1.911 -11.686 1.00 91.69 209 VAL A O 1
ATOM 1612 N N . GLU A 1 210 ? 18.225 -0.823 -13.636 1.00 94.12 210 GLU A N 1
ATOM 1613 C CA . GLU A 1 210 ? 19.306 -1.652 -14.180 1.00 94.12 210 GLU A CA 1
ATOM 1614 C C . GLU A 1 210 ? 20.630 -1.402 -13.434 1.00 94.12 210 GLU A C 1
ATOM 1616 O O . GLU A 1 210 ? 21.311 -2.364 -13.083 1.00 94.12 210 GLU A O 1
ATOM 1621 N N . ALA A 1 211 ? 20.949 -0.147 -13.099 1.00 92.31 211 ALA A N 1
ATOM 1622 C CA . ALA A 1 211 ? 22.105 0.204 -12.274 1.00 92.31 211 ALA A CA 1
ATOM 1623 C C . ALA A 1 211 ? 22.010 -0.425 -10.874 1.00 92.31 211 ALA A C 1
ATOM 1625 O O . ALA A 1 211 ? 22.937 -1.109 -10.442 1.00 92.31 211 ALA A O 1
ATOM 1626 N N . TRP A 1 212 ? 20.860 -0.290 -10.202 1.00 90.69 212 TRP A N 1
ATOM 1627 C CA . TRP A 1 212 ? 20.609 -0.964 -8.924 1.00 90.69 212 TRP A CA 1
ATOM 1628 C C . TRP A 1 212 ? 20.774 -2.483 -9.036 1.00 90.69 212 TRP A C 1
ATOM 1630 O O . TRP A 1 212 ? 21.412 -3.094 -8.180 1.00 90.69 212 TRP A O 1
ATOM 1640 N N . ARG A 1 213 ? 20.235 -3.100 -10.098 1.00 91.88 213 ARG A N 1
ATOM 1641 C CA . ARG A 1 213 ? 20.309 -4.550 -10.331 1.00 91.88 213 ARG A CA 1
ATOM 1642 C C . ARG A 1 213 ? 21.759 -5.016 -10.452 1.00 91.88 213 ARG A C 1
ATOM 1644 O O . ARG A 1 213 ? 22.093 -6.064 -9.906 1.00 91.88 213 ARG A O 1
ATOM 1651 N N . GLN A 1 214 ? 22.593 -4.265 -11.171 1.00 93.12 214 GLN A N 1
ATOM 1652 C CA . GLN A 1 214 ? 24.009 -4.578 -11.392 1.00 93.12 214 GLN A CA 1
ATOM 1653 C C . GLN A 1 214 ? 24.865 -4.395 -10.134 1.00 93.12 214 GLN A C 1
ATOM 1655 O O . GLN A 1 214 ? 25.860 -5.093 -9.979 1.00 93.12 214 GLN A O 1
ATOM 1660 N N . GLN A 1 215 ? 24.459 -3.510 -9.221 1.00 91.44 215 GLN A N 1
ATOM 1661 C CA . GLN A 1 215 ? 25.122 -3.311 -7.929 1.00 91.44 215 GLN A CA 1
ATOM 1662 C C . GLN A 1 215 ? 24.812 -4.417 -6.906 1.00 91.44 215 GLN A C 1
ATOM 1664 O O . GLN A 1 215 ? 25.483 -4.508 -5.880 1.00 91.44 215 GLN A O 1
ATOM 1669 N N . GLN A 1 216 ? 23.808 -5.268 -7.152 1.00 88.56 216 GLN A N 1
ATOM 1670 C CA . GLN A 1 216 ? 23.486 -6.370 -6.245 1.00 88.56 216 GLN A CA 1
ATOM 1671 C C . GLN A 1 216 ? 24.543 -7.486 -6.341 1.00 88.56 216 GLN A C 1
ATOM 1673 O O . GLN A 1 216 ? 24.785 -7.976 -7.445 1.00 88.56 216 GLN A O 1
ATOM 1678 N N . PRO A 1 217 ? 25.081 -8.000 -5.215 1.00 90.38 217 PRO A N 1
ATOM 1679 C CA . PRO A 1 217 ? 26.034 -9.118 -5.227 1.00 90.38 217 PRO A CA 1
ATOM 1680 C C . PRO A 1 217 ? 25.486 -10.378 -5.912 1.00 90.38 217 PRO A C 1
ATOM 1682 O O . PRO A 1 217 ? 26.204 -11.119 -6.576 1.00 90.38 217 PRO A O 1
ATOM 1685 N N . SER A 1 218 ? 24.182 -10.617 -5.761 1.00 89.38 218 SER A N 1
ATOM 1686 C CA . SER A 1 218 ? 23.446 -11.663 -6.467 1.00 89.38 218 SER A CA 1
ATOM 1687 C C . SER A 1 218 ? 22.193 -11.028 -7.056 1.00 89.38 218 SER A C 1
ATOM 1689 O O . SER A 1 218 ? 21.168 -10.960 -6.370 1.00 89.38 218 SER A O 1
ATOM 1691 N N . PRO A 1 219 ? 22.255 -10.538 -8.311 1.00 90.75 219 PRO A N 1
ATOM 1692 C CA . PRO A 1 219 ? 21.133 -9.871 -8.944 1.00 90.75 219 PRO A CA 1
ATOM 1693 C C . PRO A 1 219 ? 19.876 -10.732 -8.848 1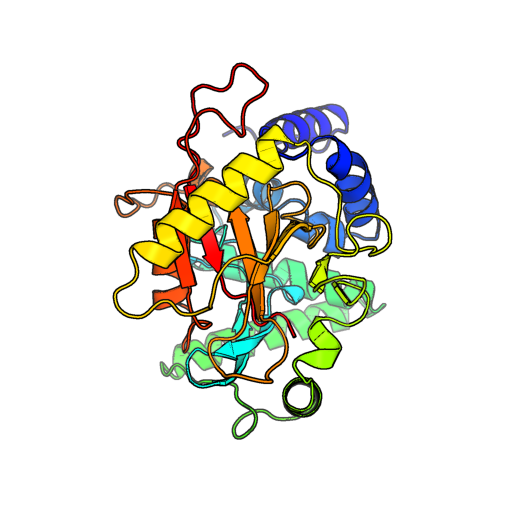.00 90.75 219 PRO A C 1
ATOM 1695 O O . PRO A 1 219 ? 19.926 -11.921 -9.162 1.00 90.75 219 PRO A O 1
ATOM 1698 N N . PRO A 1 220 ? 18.742 -10.188 -8.404 1.00 87.19 220 PRO A N 1
ATOM 1699 C CA . PRO A 1 220 ? 17.549 -10.987 -8.138 1.00 87.19 220 PRO A CA 1
ATOM 1700 C C . PRO A 1 220 ? 16.815 -11.422 -9.413 1.00 87.19 220 PRO A C 1
ATOM 1702 O O . PRO A 1 220 ? 16.059 -12.394 -9.417 1.00 87.19 220 PRO A O 1
ATOM 1705 N N . CYS A 1 221 ? 17.060 -10.709 -10.507 1.00 92.00 221 CYS A N 1
ATOM 1706 C CA . CYS A 1 221 ? 16.537 -10.971 -11.835 1.00 92.00 221 CYS A CA 1
ATOM 1707 C C . CYS A 1 221 ? 17.650 -10.797 -12.881 1.00 92.00 221 CYS A C 1
ATOM 1709 O O . CYS A 1 221 ? 18.723 -10.248 -12.600 1.00 92.00 221 CYS A O 1
ATOM 1711 N N . GLY A 1 222 ? 17.400 -11.306 -14.086 1.00 93.75 222 GLY A N 1
ATOM 1712 C CA . GLY A 1 222 ? 18.201 -10.989 -15.264 1.00 93.75 222 GLY A CA 1
ATOM 1713 C C . GLY A 1 222 ? 17.921 -9.570 -15.779 1.00 93.75 222 GLY A C 1
ATOM 1714 O O . GLY A 1 222 ? 17.228 -8.803 -15.109 1.00 93.75 222 GLY A O 1
ATOM 1715 N N . PRO A 1 223 ? 18.447 -9.216 -16.963 1.00 95.69 223 PRO A N 1
ATOM 1716 C CA . PRO A 1 223 ? 18.286 -7.886 -17.545 1.00 95.69 223 PRO A CA 1
ATOM 1717 C C . PRO A 1 223 ? 16.827 -7.435 -17.650 1.00 95.69 223 PRO A C 1
ATOM 1719 O O . PRO A 1 223 ? 15.913 -8.250 -17.850 1.00 95.69 223 PRO A O 1
ATOM 1722 N N . LEU A 1 224 ? 16.613 -6.122 -17.549 1.00 96.06 224 LEU A N 1
ATOM 1723 C CA . LEU A 1 224 ? 15.290 -5.543 -17.746 1.00 96.06 224 LEU A CA 1
ATOM 1724 C C . LEU A 1 224 ? 14.835 -5.684 -19.202 1.00 96.06 224 LEU A C 1
ATOM 1726 O O . LEU A 1 224 ? 15.564 -5.376 -20.149 1.00 96.06 224 LEU A O 1
ATOM 1730 N N . LEU A 1 225 ? 13.588 -6.105 -19.376 1.00 96.62 225 LEU A N 1
ATOM 1731 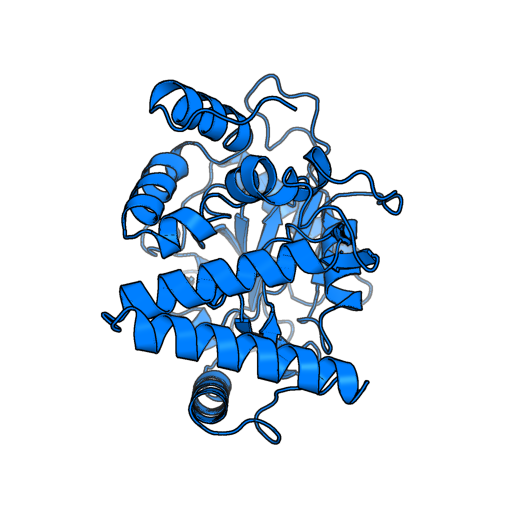C CA . LEU A 1 225 ? 12.940 -6.303 -20.668 1.00 96.62 225 LEU A CA 1
ATOM 1732 C C . LEU A 1 225 ? 12.126 -5.070 -21.052 1.00 96.62 225 LEU A C 1
ATOM 1734 O O . LEU A 1 225 ? 12.265 -4.587 -22.168 1.00 96.62 225 LEU A O 1
ATOM 1738 N N . ASP A 1 226 ? 11.333 -4.531 -20.123 1.00 97.19 226 ASP A N 1
ATOM 1739 C CA . ASP A 1 226 ? 10.444 -3.399 -20.399 1.00 97.19 226 ASP A CA 1
ATOM 1740 C C . ASP A 1 226 ? 10.014 -2.673 -19.109 1.00 97.19 226 ASP A C 1
ATOM 1742 O O . ASP A 1 226 ? 10.099 -3.235 -18.014 1.00 97.19 226 ASP A O 1
ATOM 1746 N N . VAL A 1 227 ? 9.528 -1.438 -19.237 1.00 97.06 227 VAL A N 1
ATOM 1747 C CA . VAL A 1 227 ? 9.032 -0.589 -18.145 1.00 97.06 227 VAL A CA 1
ATOM 1748 C C . VAL A 1 227 ? 7.766 0.138 -18.597 1.00 97.06 227 VAL A C 1
ATOM 1750 O O . VAL A 1 227 ? 7.728 0.752 -19.658 1.00 97.06 227 VAL A O 1
ATOM 1753 N N . ALA A 1 228 ? 6.728 0.121 -17.766 1.00 97.38 228 ALA A N 1
ATOM 1754 C CA . ALA A 1 228 ? 5.506 0.888 -17.993 1.00 97.38 228 ALA A CA 1
ATOM 1755 C C . ALA A 1 228 ? 5.063 1.584 -16.707 1.00 97.38 228 ALA A C 1
ATOM 1757 O O . ALA A 1 228 ? 5.341 1.111 -15.604 1.00 97.38 228 ALA A O 1
ATOM 1758 N N . GLY A 1 229 ? 4.315 2.680 -16.827 1.00 96.25 229 GLY A N 1
ATOM 1759 C CA . GLY A 1 229 ? 3.679 3.291 -15.665 1.00 96.25 229 GLY A CA 1
ATOM 1760 C C . GLY A 1 229 ? 2.593 2.366 -15.124 1.00 96.25 229 GLY A C 1
ATOM 1761 O O . GLY A 1 229 ? 1.896 1.696 -15.886 1.00 96.25 229 GLY A O 1
ATOM 1762 N N . ARG A 1 230 ? 2.441 2.309 -13.805 1.00 94.94 230 ARG A N 1
ATOM 1763 C CA . ARG A 1 230 ? 1.474 1.457 -13.113 1.00 94.94 230 ARG A CA 1
ATOM 1764 C C . ARG A 1 230 ? 0.294 2.290 -12.627 1.00 94.94 230 ARG A C 1
ATOM 1766 O O . ARG A 1 230 ? 0.469 3.280 -11.928 1.00 94.94 230 ARG A O 1
ATOM 1773 N N . ILE A 1 231 ? -0.916 1.835 -12.937 1.00 94.00 231 ILE A N 1
ATOM 1774 C CA . ILE A 1 231 ? -2.167 2.422 -12.450 1.00 94.00 231 ILE A CA 1
ATOM 1775 C C . ILE A 1 231 ? -2.720 1.499 -11.361 1.00 94.00 231 ILE A C 1
ATOM 1777 O O . ILE A 1 231 ? -3.154 0.380 -11.646 1.00 94.00 231 ILE A O 1
ATOM 1781 N N . ALA A 1 232 ? -2.674 1.930 -10.099 1.00 89.00 232 ALA A N 1
ATOM 1782 C CA . ALA A 1 232 ? -3.127 1.132 -8.960 1.00 89.00 232 ALA A CA 1
ATOM 1783 C C . ALA A 1 232 ? -3.529 2.008 -7.764 1.00 89.00 232 ALA A C 1
ATOM 1785 O O . ALA A 1 232 ? -2.991 3.095 -7.587 1.00 89.00 232 ALA A O 1
ATOM 1786 N N . GLY A 1 233 ? -4.434 1.486 -6.931 1.00 86.06 233 GLY A N 1
ATOM 1787 C CA . GLY A 1 233 ? -4.853 2.116 -5.677 1.00 86.06 233 GLY A CA 1
ATOM 1788 C C . GLY A 1 233 ? -5.929 3.195 -5.828 1.00 86.06 233 GLY A C 1
ATOM 1789 O O . GLY A 1 233 ? -6.414 3.469 -6.929 1.00 86.06 233 GLY A O 1
ATOM 1790 N N . VAL A 1 234 ? -6.293 3.776 -4.684 1.00 84.62 234 VAL A N 1
ATOM 1791 C CA . VAL A 1 234 ? -7.159 4.960 -4.565 1.00 84.62 234 VAL A CA 1
ATOM 1792 C C . VAL A 1 234 ? -6.343 6.094 -3.933 1.00 84.62 234 VAL A C 1
ATOM 1794 O O . VAL A 1 234 ? -6.034 7.062 -4.620 1.00 84.62 234 VAL A O 1
ATOM 1797 N N . GLY A 1 235 ? -5.868 5.921 -2.690 1.00 81.69 235 GLY A N 1
ATOM 1798 C CA . GLY A 1 235 ? -5.029 6.906 -1.983 1.00 81.69 235 GLY A CA 1
ATOM 1799 C C . GLY A 1 235 ? -3.691 7.201 -2.665 1.00 81.69 235 GLY A C 1
ATOM 1800 O O . GLY A 1 235 ? -3.341 8.360 -2.884 1.00 81.69 235 GLY A O 1
ATOM 1801 N N . SER A 1 236 ? -2.987 6.165 -3.119 1.00 84.69 236 SER A N 1
ATOM 1802 C CA . SER A 1 236 ? -1.712 6.292 -3.844 1.00 84.69 236 SER A CA 1
ATOM 1803 C C . SER A 1 236 ? -1.866 6.479 -5.361 1.00 84.69 236 SER A C 1
ATOM 1805 O O . SER A 1 236 ? -0.868 6.546 -6.078 1.00 84.69 236 SER A O 1
ATOM 1807 N N . LEU A 1 237 ? -3.091 6.589 -5.895 1.00 89.94 237 LEU A N 1
ATOM 1808 C CA . LEU A 1 237 ? -3.280 6.753 -7.338 1.00 89.94 237 LEU A CA 1
ATOM 1809 C C . LEU A 1 237 ? -2.728 8.103 -7.811 1.00 89.94 237 LEU A C 1
ATOM 1811 O O . LEU A 1 237 ? -3.053 9.150 -7.262 1.00 89.94 237 LEU A O 1
ATOM 1815 N N . GLY A 1 238 ? -1.891 8.082 -8.844 1.00 88.94 238 GLY A N 1
ATOM 1816 C CA . GLY A 1 238 ? -1.189 9.273 -9.316 1.00 88.94 238 GLY A CA 1
ATOM 1817 C C . GLY A 1 238 ? 0.181 9.461 -8.671 1.00 88.94 238 GLY A C 1
ATOM 1818 O O . GLY A 1 238 ? 0.992 10.170 -9.244 1.00 88.94 238 GLY A O 1
ATOM 1819 N N . VAL A 1 239 ? 0.515 8.780 -7.574 1.00 90.94 239 VAL A N 1
ATOM 1820 C CA . VAL A 1 239 ? 1.919 8.701 -7.142 1.00 90.94 239 VAL A CA 1
ATOM 1821 C C . VAL A 1 239 ? 2.710 7.940 -8.217 1.00 90.94 239 VAL A C 1
ATOM 1823 O O . VAL A 1 239 ? 2.231 6.889 -8.667 1.00 90.94 239 VAL A O 1
ATOM 1826 N N . PRO A 1 240 ? 3.876 8.441 -8.677 1.00 92.00 240 PRO A N 1
ATOM 1827 C CA . PRO A 1 240 ? 4.694 7.743 -9.661 1.00 92.00 240 PRO A CA 1
ATOM 1828 C C . PRO A 1 240 ? 4.961 6.296 -9.244 1.00 92.00 240 PRO A C 1
ATOM 1830 O O . PRO A 1 240 ? 5.487 6.010 -8.169 1.00 92.00 240 PRO A O 1
ATOM 1833 N N . ARG A 1 241 ? 4.535 5.368 -10.097 1.00 93.25 241 ARG A N 1
ATOM 1834 C CA . ARG A 1 241 ? 4.643 3.929 -9.881 1.00 93.25 241 ARG A CA 1
ATOM 1835 C C . ARG A 1 241 ? 4.876 3.251 -11.218 1.00 93.25 241 ARG A C 1
ATOM 1837 O O . ARG A 1 241 ? 4.271 3.641 -12.219 1.00 93.25 241 ARG A O 1
ATOM 1844 N N . TYR A 1 242 ? 5.703 2.218 -11.233 1.00 95.12 242 TYR A N 1
ATOM 1845 C CA . TYR A 1 242 ? 6.177 1.557 -12.438 1.00 95.12 242 TYR A CA 1
ATOM 1846 C C . TYR A 1 242 ? 6.063 0.045 -12.305 1.00 95.12 242 TYR A C 1
ATOM 1848 O O . TYR A 1 242 ? 6.419 -0.533 -11.282 1.00 95.12 242 TYR A O 1
ATOM 1856 N N . ALA A 1 243 ? 5.578 -0.591 -13.366 1.00 95.94 243 ALA A N 1
ATOM 1857 C CA . ALA A 1 243 ? 5.688 -2.024 -13.565 1.00 95.94 243 ALA A CA 1
ATOM 1858 C C . ALA A 1 243 ? 6.932 -2.290 -14.413 1.00 95.94 243 ALA A C 1
ATOM 1860 O O . ALA A 1 243 ? 7.065 -1.729 -15.501 1.00 95.94 243 ALA A O 1
ATOM 1861 N N . ILE A 1 244 ? 7.820 -3.149 -13.928 1.00 95.94 244 ILE A N 1
ATOM 1862 C CA . ILE A 1 244 ? 9.087 -3.461 -14.590 1.00 95.94 244 ILE A CA 1
ATOM 1863 C C . ILE A 1 244 ? 9.088 -4.942 -14.941 1.00 95.94 244 ILE A C 1
ATOM 1865 O O . ILE A 1 244 ? 8.904 -5.796 -14.075 1.00 95.94 244 ILE A O 1
ATOM 1869 N N . LEU A 1 245 ? 9.278 -5.255 -16.217 1.00 96.38 245 LEU A N 1
ATOM 1870 C CA . LEU A 1 245 ? 9.406 -6.620 -16.701 1.00 96.38 245 LEU A CA 1
ATOM 1871 C C . LEU A 1 245 ? 10.891 -6.978 -16.756 1.00 96.38 245 LEU A C 1
ATOM 1873 O O . LEU A 1 245 ? 11.658 -6.285 -17.418 1.00 96.38 245 LEU A O 1
ATOM 1877 N N . ALA A 1 246 ? 11.300 -8.055 -16.092 1.00 95.25 246 ALA A N 1
ATOM 1878 C CA . ALA A 1 246 ? 12.695 -8.489 -16.034 1.00 95.25 246 ALA A CA 1
ATOM 1879 C C . ALA A 1 246 ? 12.836 -9.968 -16.398 1.00 95.25 246 ALA A C 1
ATOM 1881 O O . ALA A 1 246 ? 11.947 -10.780 -16.122 1.00 95.25 246 ALA A O 1
ATOM 1882 N N . GLN A 1 247 ? 13.957 -10.346 -17.009 1.00 95.25 247 GLN A N 1
ATOM 1883 C CA . GLN A 1 247 ? 14.220 -11.746 -17.326 1.00 95.25 247 GLN A CA 1
ATOM 1884 C C . GLN A 1 247 ? 14.349 -12.579 -16.038 1.00 95.25 247 GLN A C 1
ATOM 1886 O O . GLN A 1 247 ? 14.900 -12.128 -15.033 1.00 95.25 247 GLN A O 1
ATOM 1891 N N . SER A 1 248 ? 13.855 -13.819 -16.051 1.00 92.38 248 SER A N 1
ATOM 1892 C CA . SER A 1 248 ? 14.160 -14.757 -14.967 1.00 92.38 248 SER A CA 1
ATOM 1893 C C . SER A 1 248 ? 15.620 -15.198 -15.041 1.00 92.38 248 SER A C 1
ATOM 1895 O O . SER A 1 248 ? 16.150 -15.431 -16.124 1.00 92.38 248 SER A O 1
ATOM 1897 N N . ARG A 1 249 ? 16.257 -15.389 -13.883 1.00 90.44 249 ARG A N 1
ATOM 1898 C CA . ARG A 1 249 ? 17.593 -16.007 -13.806 1.00 90.44 249 ARG A CA 1
ATOM 1899 C C . ARG A 1 249 ? 17.584 -17.479 -14.203 1.00 90.44 249 ARG A C 1
ATOM 1901 O O . ARG A 1 249 ? 18.609 -18.024 -14.586 1.00 90.44 249 ARG A O 1
ATOM 1908 N N . GLN A 1 250 ? 16.438 -18.135 -14.048 1.00 88.88 250 GLN A N 1
ATOM 1909 C CA . GLN A 1 250 ? 16.283 -19.539 -14.392 1.00 88.88 250 GLN A CA 1
ATOM 1910 C C . GLN A 1 250 ? 15.930 -19.654 -15.871 1.00 88.88 250 GLN A C 1
ATOM 1912 O O . GLN A 1 250 ? 14.877 -19.173 -16.305 1.00 88.88 250 GLN A O 1
ATOM 1917 N N . VAL A 1 251 ? 16.801 -20.322 -16.627 1.00 87.50 251 VAL A N 1
ATOM 1918 C CA . VAL A 1 251 ? 16.597 -20.596 -18.052 1.00 87.50 251 VAL A CA 1
ATOM 1919 C C . VAL A 1 251 ? 15.240 -21.278 -18.262 1.00 87.50 251 VAL A C 1
ATOM 1921 O O . VAL A 1 251 ? 14.839 -22.160 -17.504 1.00 87.50 251 VAL A O 1
ATOM 1924 N N . GLY A 1 252 ? 14.489 -20.815 -19.263 1.00 85.94 252 GLY A N 1
ATOM 1925 C CA . GLY A 1 252 ? 13.170 -21.355 -19.608 1.00 85.94 252 GLY A CA 1
ATOM 1926 C C . GLY A 1 252 ? 12.010 -20.925 -18.697 1.00 85.94 252 GLY A C 1
ATOM 1927 O O . GLY A 1 252 ? 10.863 -21.265 -18.988 1.00 85.94 252 GLY A O 1
ATOM 1928 N N . LYS A 1 253 ? 12.245 -20.162 -17.619 1.00 92.06 253 LYS A N 1
ATOM 1929 C CA . LYS A 1 253 ? 11.156 -19.608 -16.793 1.00 92.06 253 LYS A CA 1
ATOM 1930 C C . LYS A 1 253 ? 10.595 -18.309 -17.375 1.00 92.06 253 LYS A C 1
ATOM 1932 O O . LYS A 1 253 ? 11.269 -17.570 -18.088 1.00 92.06 253 LYS A O 1
ATOM 1937 N N . LEU A 1 254 ? 9.338 -18.030 -17.028 1.00 93.38 254 LEU A N 1
ATOM 1938 C CA . LEU A 1 254 ? 8.647 -16.794 -17.397 1.00 93.38 254 LEU A CA 1
ATOM 1939 C C . LEU A 1 254 ? 9.336 -15.558 -16.786 1.00 93.38 254 LEU A C 1
ATOM 1941 O O . LEU A 1 254 ? 9.910 -15.675 -15.701 1.00 93.38 254 LEU A O 1
ATOM 1945 N N . PRO A 1 255 ? 9.236 -14.380 -17.431 1.00 93.62 255 PRO A N 1
ATOM 1946 C CA . PRO A 1 255 ? 9.714 -13.125 -16.862 1.00 93.62 255 PRO A CA 1
ATOM 1947 C C . PRO A 1 255 ? 9.100 -12.804 -15.499 1.00 93.62 255 PRO A C 1
ATOM 1949 O O . PRO A 1 255 ? 7.978 -13.214 -15.180 1.00 93.62 255 PRO A O 1
ATOM 1952 N N . LEU A 1 256 ? 9.833 -12.015 -14.723 1.00 91.81 256 LEU A N 1
ATOM 1953 C CA . LEU A 1 256 ? 9.407 -11.461 -13.446 1.00 91.81 256 LEU A CA 1
ATOM 1954 C C . LEU A 1 256 ? 8.784 -10.080 -13.653 1.00 91.81 256 LEU A C 1
ATOM 1956 O O . LEU A 1 256 ? 9.191 -9.337 -14.544 1.00 91.81 256 LEU A O 1
ATOM 1960 N N . LEU A 1 257 ? 7.804 -9.750 -12.813 1.00 91.44 257 LEU A N 1
ATOM 1961 C CA . LEU A 1 257 ? 7.201 -8.424 -12.748 1.00 91.44 257 LEU A CA 1
ATOM 1962 C C . LEU A 1 257 ? 7.606 -7.791 -11.414 1.00 91.44 257 LEU A C 1
ATOM 1964 O O . LEU A 1 257 ? 7.319 -8.360 -10.362 1.00 91.44 257 LEU A O 1
ATOM 1968 N N . LEU A 1 258 ? 8.285 -6.651 -11.470 1.00 91.44 258 LEU A N 1
ATOM 1969 C CA . LEU A 1 258 ? 8.700 -5.857 -10.313 1.00 91.44 258 LEU A CA 1
ATOM 1970 C C . LEU A 1 258 ? 7.835 -4.591 -10.236 1.00 91.44 258 LEU A C 1
ATOM 1972 O O . LEU A 1 258 ? 7.290 -4.150 -11.254 1.00 91.44 258 LEU A O 1
ATOM 1976 N N . ASP A 1 259 ? 7.713 -4.011 -9.045 1.00 91.19 259 ASP A N 1
ATOM 1977 C CA . ASP A 1 259 ? 6.903 -2.819 -8.794 1.00 91.19 259 ASP A CA 1
ATOM 1978 C C . ASP A 1 259 ? 7.756 -1.741 -8.112 1.00 91.19 259 ASP A C 1
ATOM 1980 O O . ASP A 1 259 ? 8.229 -1.895 -6.992 1.00 91.19 259 ASP A O 1
ATOM 1984 N N . LEU A 1 260 ? 7.987 -0.635 -8.801 1.00 93.00 260 LEU A N 1
ATOM 1985 C CA . LEU A 1 260 ? 8.713 0.500 -8.239 1.00 93.00 260 LEU A CA 1
ATOM 1986 C C . LEU A 1 260 ? 7.704 1.593 -7.916 1.00 93.00 260 LEU A C 1
ATOM 1988 O O . LEU A 1 260 ? 6.947 1.989 -8.798 1.00 93.00 260 LEU A O 1
ATOM 1992 N N . LYS A 1 261 ? 7.672 2.082 -6.680 1.00 91.19 261 LYS A N 1
ATOM 1993 C CA . LYS A 1 261 ? 6.713 3.096 -6.223 1.00 91.19 261 LYS A CA 1
ATOM 1994 C C . LYS A 1 261 ? 7.474 4.244 -5.572 1.00 91.19 261 LYS A C 1
ATOM 1996 O O . LYS A 1 261 ? 8.316 3.999 -4.718 1.00 91.19 261 LYS A O 1
ATOM 2001 N N . LEU A 1 262 ? 7.200 5.482 -5.970 1.00 90.81 262 LEU A N 1
ATOM 2002 C CA . LEU A 1 262 ? 7.766 6.652 -5.303 1.00 90.81 262 LEU A CA 1
ATOM 2003 C C . LEU A 1 262 ? 7.247 6.716 -3.861 1.00 90.81 262 LEU A C 1
ATOM 2005 O O . LEU A 1 262 ? 6.045 6.576 -3.642 1.00 90.81 262 LEU A O 1
ATOM 2009 N N . ALA A 1 263 ? 8.145 6.944 -2.903 1.00 90.19 263 ALA A N 1
ATOM 2010 C CA . ALA A 1 263 ? 7.770 7.214 -1.523 1.00 90.19 263 ALA A CA 1
ATOM 2011 C C . ALA A 1 263 ? 7.599 8.723 -1.338 1.00 90.19 263 ALA A C 1
ATOM 2013 O O . ALA A 1 263 ? 8.503 9.501 -1.647 1.00 90.19 263 ALA A O 1
ATOM 2014 N N . LEU A 1 264 ? 6.430 9.128 -0.855 1.00 88.88 264 LEU A N 1
ATOM 2015 C CA . LEU A 1 264 ? 6.138 10.509 -0.486 1.00 88.88 264 LEU A CA 1
ATOM 2016 C C . LEU A 1 264 ? 6.278 10.678 1.033 1.00 88.88 264 LEU A C 1
ATOM 2018 O O . LEU A 1 264 ? 6.251 9.677 1.755 1.00 88.88 264 LEU A O 1
ATOM 2022 N N . PRO A 1 265 ? 6.395 11.920 1.533 1.00 90.19 265 PRO A N 1
ATOM 2023 C CA . PRO A 1 265 ? 6.257 12.176 2.957 1.00 90.19 265 PRO A CA 1
ATOM 2024 C C . PRO A 1 265 ? 4.929 11.645 3.466 1.00 90.19 265 PRO A C 1
ATOM 2026 O O . PRO A 1 265 ? 3.885 11.880 2.854 1.00 90.19 265 PRO A O 1
ATOM 2029 N N . ALA A 1 266 ? 4.983 10.974 4.607 1.00 92.44 266 ALA A N 1
ATOM 2030 C CA . ALA A 1 266 ? 3.793 10.448 5.237 1.00 92.44 266 ALA A CA 1
ATOM 2031 C C . ALA A 1 266 ? 2.869 11.584 5.715 1.00 92.44 266 ALA A C 1
ATOM 2033 O O . ALA A 1 266 ? 3.276 12.496 6.433 1.00 92.44 266 ALA A O 1
ATOM 2034 N N . ALA A 1 267 ? 1.599 11.503 5.348 1.00 91.88 267 ALA A N 1
ATOM 2035 C CA . ALA A 1 267 ? 0.502 12.379 5.710 1.00 91.88 267 ALA A CA 1
ATOM 2036 C C . ALA A 1 267 ? 0.397 12.683 7.215 1.00 91.88 267 ALA A C 1
ATOM 2038 O O . ALA A 1 267 ? 0.156 13.849 7.541 1.00 91.88 267 ALA A O 1
ATOM 2039 N N . PRO A 1 268 ? 0.598 11.725 8.147 1.00 92.31 268 PRO A N 1
ATOM 2040 C CA . PRO A 1 268 ? 0.545 12.030 9.571 1.00 92.31 268 PRO A CA 1
ATOM 2041 C C . PRO A 1 268 ? 1.680 12.959 10.031 1.00 92.31 268 PRO A C 1
ATOM 2043 O O . PRO A 1 268 ? 1.495 13.660 11.023 1.00 92.31 268 PRO A O 1
ATOM 2046 N N . LEU A 1 269 ? 2.830 13.009 9.334 1.00 91.25 269 LEU A N 1
ATOM 2047 C CA . LEU A 1 269 ? 4.004 13.797 9.757 1.00 91.25 269 LEU A CA 1
ATOM 2048 C C . LEU A 1 269 ? 3.689 15.279 9.927 1.00 91.25 269 LEU A C 1
ATOM 2050 O O . LEU A 1 269 ? 4.188 15.905 10.854 1.00 91.25 269 LEU A O 1
ATOM 2054 N N . ALA A 1 270 ? 2.835 15.837 9.066 1.00 88.19 270 ALA A N 1
ATOM 2055 C CA . ALA A 1 270 ? 2.460 17.248 9.136 1.00 88.19 270 ALA A CA 1
ATOM 2056 C C . ALA A 1 270 ? 1.722 17.613 10.438 1.00 88.19 270 ALA A C 1
ATOM 2058 O O . ALA A 1 270 ? 1.649 18.787 10.789 1.00 88.19 270 ALA A O 1
ATOM 2059 N N . PHE A 1 271 ? 1.180 16.619 11.146 1.00 86.62 271 PHE A N 1
ATOM 2060 C CA . PHE A 1 271 ? 0.357 16.796 12.342 1.00 86.62 271 PHE A CA 1
ATOM 2061 C C . PHE A 1 271 ? 0.981 16.152 13.587 1.00 86.62 271 PHE A C 1
ATOM 2063 O O . PHE A 1 271 ? 0.508 16.381 14.698 1.00 86.62 271 PHE A O 1
ATOM 2070 N N . CYS A 1 272 ? 2.014 15.323 13.419 1.00 88.12 272 CYS A N 1
ATOM 2071 C CA . CYS A 1 272 ? 2.596 14.531 14.491 1.00 88.12 272 CYS A CA 1
ATOM 2072 C C . CYS A 1 272 ? 3.723 15.293 15.195 1.00 88.12 272 CYS A C 1
ATOM 2074 O O . CYS A 1 272 ? 4.738 15.616 14.586 1.00 88.12 272 CYS A O 1
ATOM 2076 N N . ALA A 1 273 ? 3.567 15.531 16.498 1.00 88.94 273 ALA A N 1
ATOM 2077 C CA . ALA A 1 273 ? 4.601 16.151 17.331 1.00 88.94 273 ALA A CA 1
ATOM 2078 C C . ALA A 1 273 ? 5.650 15.150 17.855 1.00 88.94 273 ALA A C 1
ATOM 2080 O O . ALA A 1 273 ? 6.628 15.552 18.483 1.00 88.94 273 ALA A O 1
ATOM 2081 N N . VAL A 1 274 ? 5.450 13.846 17.633 1.00 91.69 274 VAL A N 1
ATOM 2082 C CA . VAL A 1 274 ? 6.380 12.807 18.088 1.00 91.69 274 VAL A CA 1
ATOM 2083 C C . VAL A 1 274 ? 7.672 12.882 17.261 1.00 91.69 274 VAL A C 1
ATOM 2085 O O . VAL A 1 274 ? 7.595 12.841 16.028 1.00 91.69 274 VAL A O 1
ATOM 2088 N N . PRO A 1 275 ? 8.859 12.945 17.897 1.00 94.62 275 PRO A N 1
ATOM 2089 C CA . PRO A 1 275 ? 10.131 12.914 17.184 1.00 94.62 275 PRO A CA 1
ATOM 2090 C C . PRO A 1 275 ? 10.269 11.661 16.315 1.00 94.62 275 PRO A C 1
ATOM 2092 O O . PRO A 1 275 ? 10.064 10.540 16.782 1.00 94.62 275 PRO A O 1
ATOM 2095 N N . GLN A 1 276 ? 10.634 11.854 15.048 1.00 95.75 276 GLN A N 1
ATOM 2096 C CA . GLN A 1 276 ? 10.861 10.757 14.107 1.00 95.75 276 GLN A CA 1
ATOM 2097 C C . GLN A 1 276 ? 12.345 10.377 14.058 1.00 95.75 276 GLN A C 1
ATOM 2099 O O . GLN A 1 276 ? 13.199 11.259 14.184 1.00 95.75 276 GLN A O 1
ATOM 2104 N N . PRO A 1 277 ? 12.681 9.098 13.804 1.00 95.88 277 PRO A N 1
ATOM 2105 C CA . PRO A 1 277 ? 14.036 8.728 13.419 1.00 95.88 277 PRO A CA 1
ATOM 2106 C C . PRO A 1 277 ? 14.478 9.478 12.158 1.00 95.88 277 PRO A C 1
ATOM 2108 O O . PRO A 1 277 ? 13.663 9.796 11.289 1.00 95.88 277 PRO A O 1
ATOM 2111 N N . VAL A 1 278 ? 15.780 9.733 12.040 1.00 94.81 278 VAL A N 1
ATOM 2112 C CA . VAL A 1 278 ? 16.351 10.341 10.834 1.00 94.81 278 VAL A CA 1
ATOM 2113 C C . VAL A 1 278 ? 16.481 9.272 9.757 1.00 94.81 278 VAL A C 1
ATOM 2115 O O . VAL A 1 278 ? 17.208 8.292 9.922 1.00 94.81 278 VAL A O 1
ATOM 2118 N N . TRP A 1 279 ? 15.792 9.480 8.640 1.00 92.62 279 TRP A N 1
ATOM 2119 C CA . TRP A 1 279 ? 15.837 8.588 7.488 1.00 92.62 279 TRP A CA 1
ATOM 2120 C C . TRP A 1 279 ? 16.679 9.206 6.373 1.00 92.62 279 TRP A C 1
ATOM 2122 O O . TRP A 1 279 ? 16.495 10.384 6.072 1.00 92.62 279 TRP A O 1
ATOM 2132 N N . PRO A 1 280 ? 17.542 8.430 5.692 1.00 91.06 280 PRO A N 1
ATOM 2133 C CA . PRO A 1 280 ? 18.234 8.923 4.503 1.00 91.06 280 PRO A CA 1
ATOM 2134 C C . PRO A 1 280 ? 17.260 9.343 3.398 1.00 91.06 280 PRO A C 1
ATOM 2136 O O . PRO A 1 280 ? 17.562 10.228 2.607 1.00 91.06 280 PRO A O 1
ATOM 2139 N N . THR A 1 281 ? 16.110 8.665 3.321 1.00 90.56 281 THR A N 1
ATOM 2140 C CA . THR A 1 281 ? 15.064 8.890 2.324 1.00 90.56 281 THR A CA 1
ATOM 2141 C C . THR A 1 281 ? 13.692 8.433 2.834 1.00 90.56 281 THR A C 1
ATOM 2143 O O . THR A 1 281 ? 13.614 7.543 3.682 1.00 90.56 281 THR A O 1
ATOM 2146 N N . GLU A 1 282 ? 12.602 8.937 2.242 1.00 91.12 282 GLU A N 1
ATOM 2147 C CA . GLU A 1 282 ? 11.240 8.428 2.502 1.00 91.12 282 GLU A CA 1
ATOM 2148 C C . GLU A 1 282 ? 11.100 6.938 2.164 1.00 91.12 282 GLU A C 1
ATOM 2150 O O . GLU A 1 282 ? 10.406 6.193 2.850 1.00 91.12 282 GLU A O 1
ATOM 2155 N N . ALA A 1 283 ? 11.814 6.461 1.143 1.00 91.56 283 ALA A N 1
ATOM 2156 C CA . ALA A 1 283 ? 11.817 5.044 0.808 1.00 91.56 283 ALA A CA 1
ATOM 2157 C C . ALA A 1 283 ? 12.448 4.193 1.919 1.00 91.56 283 ALA A C 1
ATOM 2159 O O . ALA A 1 283 ? 11.934 3.124 2.244 1.00 91.56 283 ALA A O 1
ATOM 2160 N N . ALA A 1 284 ? 13.538 4.674 2.527 1.00 93.12 284 ALA A N 1
ATOM 2161 C CA . ALA A 1 284 ? 14.165 4.006 3.663 1.00 93.12 284 ALA A CA 1
ATOM 2162 C C . ALA A 1 284 ? 13.229 3.970 4.881 1.00 93.12 284 ALA A C 1
ATOM 2164 O O . ALA A 1 284 ? 13.149 2.929 5.531 1.00 93.12 284 ALA A O 1
ATOM 2165 N N . ARG A 1 285 ? 12.473 5.052 5.135 1.00 94.94 285 ARG A N 1
ATOM 2166 C CA . ARG A 1 285 ? 11.433 5.088 6.178 1.00 94.94 285 ARG A CA 1
ATOM 2167 C C . ARG A 1 285 ? 10.408 3.979 5.977 1.00 94.94 285 ARG A C 1
ATOM 2169 O O . ARG A 1 285 ? 10.178 3.191 6.889 1.00 94.94 285 ARG A O 1
ATOM 2176 N N . VAL A 1 286 ? 9.811 3.900 4.789 1.00 94.38 286 VAL A N 1
ATOM 2177 C CA . VAL A 1 286 ? 8.748 2.923 4.511 1.00 94.38 286 VAL A CA 1
ATOM 2178 C C . VAL A 1 286 ? 9.268 1.488 4.611 1.00 94.38 286 VAL A C 1
ATOM 2180 O O . VAL A 1 286 ? 8.617 0.646 5.223 1.00 94.38 286 VAL A O 1
ATOM 2183 N N . VAL A 1 287 ? 10.459 1.205 4.070 1.00 93.88 287 VAL A N 1
ATOM 2184 C CA . VAL A 1 287 ? 11.082 -0.129 4.157 1.00 93.88 287 VAL A CA 1
ATOM 2185 C C . VAL A 1 287 ? 11.358 -0.523 5.609 1.00 93.88 287 VAL A C 1
ATOM 2187 O O . VAL A 1 287 ? 11.054 -1.649 6.000 1.00 93.88 287 VAL A O 1
ATOM 2190 N N . ALA A 1 288 ? 11.900 0.392 6.418 1.00 94.75 288 ALA A N 1
ATOM 2191 C CA . ALA A 1 288 ? 12.169 0.134 7.829 1.00 94.75 288 ALA A CA 1
ATOM 2192 C C . ALA A 1 288 ? 10.875 -0.083 8.624 1.00 94.75 288 ALA A C 1
ATOM 2194 O O . ALA A 1 288 ? 10.762 -1.074 9.342 1.00 94.75 288 ALA A O 1
ATOM 2195 N N . ALA A 1 289 ? 9.876 0.785 8.441 1.00 94.56 289 ALA A N 1
ATOM 2196 C CA . ALA A 1 289 ? 8.584 0.669 9.111 1.00 94.56 289 ALA A CA 1
ATOM 2197 C C . ALA A 1 289 ? 7.868 -0.642 8.760 1.00 94.56 289 ALA A C 1
ATOM 2199 O O . ALA A 1 289 ? 7.374 -1.337 9.648 1.00 94.56 289 ALA A O 1
ATOM 2200 N N . GLN A 1 290 ? 7.881 -1.034 7.484 1.00 93.94 290 GLN A N 1
ATOM 2201 C CA . GLN A 1 290 ? 7.355 -2.326 7.057 1.00 93.94 290 GLN A CA 1
ATOM 2202 C C . GLN A 1 290 ? 8.129 -3.489 7.702 1.00 93.94 290 GLN A C 1
ATOM 2204 O O . GLN A 1 290 ? 7.507 -4.451 8.137 1.00 93.94 290 GLN A O 1
ATOM 2209 N N . GLY A 1 291 ? 9.452 -3.380 7.858 1.00 93.06 291 GLY A N 1
ATOM 2210 C CA . GLY A 1 291 ? 10.266 -4.356 8.594 1.00 93.06 291 GLY A CA 1
ATOM 2211 C C . GLY A 1 291 ? 9.947 -4.459 10.091 1.00 93.06 291 GLY A C 1
ATOM 2212 O O . GLY A 1 291 ? 10.092 -5.535 10.665 1.00 93.06 291 GLY A O 1
ATOM 2213 N N . TYR A 1 292 ? 9.501 -3.372 10.726 1.00 92.81 292 TYR A N 1
ATOM 2214 C CA . TYR A 1 292 ? 9.093 -3.378 12.136 1.00 92.81 292 TYR A CA 1
ATOM 2215 C C . TYR A 1 292 ? 7.692 -3.951 12.344 1.00 92.81 292 TYR A C 1
ATOM 2217 O O . TYR A 1 292 ? 7.444 -4.632 13.336 1.00 92.81 292 TYR A O 1
ATOM 2225 N N . MET A 1 293 ? 6.769 -3.633 11.437 1.00 91.69 293 MET A N 1
ATOM 2226 C CA . MET A 1 293 ? 5.341 -3.887 11.630 1.00 91.69 293 MET A CA 1
ATOM 2227 C C . MET A 1 293 ? 4.841 -5.150 10.931 1.00 91.69 293 MET A C 1
ATOM 2229 O O . MET A 1 293 ? 3.845 -5.721 11.365 1.00 91.69 293 MET A O 1
ATOM 2233 N N . GLN A 1 294 ? 5.498 -5.585 9.855 1.00 89.69 294 GLN A N 1
ATOM 2234 C CA . GLN A 1 294 ? 5.073 -6.736 9.070 1.00 89.69 294 GLN A CA 1
ATOM 2235 C C . GLN A 1 294 ? 5.935 -7.954 9.399 1.00 89.69 294 GLN A C 1
ATOM 2237 O O . GLN A 1 294 ? 7.148 -7.954 9.191 1.00 89.69 294 GLN A O 1
ATOM 2242 N N . ALA A 1 295 ? 5.295 -9.027 9.863 1.00 85.94 295 ALA A N 1
ATOM 2243 C CA . ALA A 1 295 ? 6.000 -10.193 10.398 1.00 85.94 295 ALA A CA 1
ATOM 2244 C C . ALA A 1 295 ? 6.944 -10.869 9.385 1.00 85.94 295 ALA A C 1
ATOM 2246 O O . ALA A 1 295 ? 8.007 -11.364 9.755 1.00 85.94 295 ALA A O 1
ATOM 2247 N N . VAL A 1 296 ? 6.573 -10.888 8.100 1.00 89.62 296 VAL A N 1
ATOM 2248 C CA . VAL A 1 296 ? 7.454 -11.327 7.012 1.00 89.62 296 VAL A CA 1
ATOM 2249 C C . VAL A 1 296 ? 7.296 -10.366 5.846 1.00 89.62 296 VAL A C 1
ATOM 2251 O O . VAL A 1 296 ? 6.258 -10.353 5.205 1.00 89.62 296 VAL A O 1
ATOM 2254 N N . CYS A 1 297 ? 8.325 -9.597 5.507 1.00 89.69 297 CYS A N 1
ATOM 2255 C CA . CYS A 1 297 ? 8.255 -8.682 4.366 1.00 89.69 297 CYS A CA 1
ATOM 2256 C C . CYS A 1 297 ? 8.255 -9.420 3.006 1.00 89.69 297 CYS A C 1
ATOM 2258 O O . CYS A 1 297 ? 8.808 -10.525 2.894 1.00 89.69 297 CYS A O 1
ATOM 2260 N N . PRO A 1 298 ? 7.689 -8.824 1.937 1.00 86.31 298 PRO A N 1
ATOM 2261 C CA . PRO A 1 298 ? 7.869 -9.284 0.566 1.00 86.31 298 PRO A CA 1
ATOM 2262 C C . PRO A 1 298 ? 9.340 -9.405 0.165 1.00 86.31 298 PRO A C 1
ATOM 2264 O O . PRO A 1 298 ? 10.217 -8.721 0.692 1.00 86.31 298 PRO A O 1
ATOM 2267 N N . ALA A 1 299 ? 9.613 -10.254 -0.827 1.00 81.44 299 ALA A N 1
ATOM 2268 C CA . ALA A 1 299 ? 10.945 -10.324 -1.414 1.00 81.44 299 ALA A CA 1
ATOM 2269 C C . ALA A 1 299 ? 11.354 -8.964 -2.009 1.00 81.44 299 ALA A C 1
ATOM 2271 O O . ALA A 1 299 ? 10.544 -8.286 -2.639 1.00 81.44 299 ALA A O 1
ATOM 2272 N N . LEU A 1 300 ? 12.636 -8.618 -1.869 1.00 81.56 300 LEU A N 1
ATOM 2273 C CA . LEU A 1 300 ? 13.249 -7.420 -2.456 1.00 81.56 300 LEU A CA 1
ATOM 2274 C C . LEU A 1 300 ? 12.551 -6.108 -2.105 1.00 81.56 300 LEU A C 1
ATOM 2276 O O . LEU A 1 300 ? 12.418 -5.232 -2.953 1.00 81.56 300 LEU A O 1
ATOM 2280 N N . LEU A 1 301 ? 12.093 -5.990 -0.866 1.00 88.69 301 LEU A N 1
ATOM 2281 C CA . LEU A 1 301 ? 11.704 -4.712 -0.300 1.00 88.69 301 LEU A CA 1
ATOM 2282 C C . LEU A 1 301 ? 12.977 -3.891 -0.037 1.00 88.69 301 LEU A C 1
ATOM 2284 O O . LEU A 1 301 ? 13.695 -4.160 0.924 1.00 88.69 301 LEU A O 1
ATOM 2288 N N . GLN A 1 302 ? 13.296 -2.947 -0.925 1.00 89.62 302 GLN A N 1
ATOM 2289 C CA . GLN A 1 302 ? 14.510 -2.133 -0.830 1.00 89.62 302 GLN A CA 1
ATOM 2290 C C . GLN A 1 302 ? 14.269 -0.679 -1.260 1.00 89.62 302 GLN A C 1
ATOM 2292 O O . GLN A 1 302 ? 13.509 -0.426 -2.201 1.00 89.62 302 GLN A O 1
ATOM 2297 N N . PRO A 1 303 ? 14.941 0.293 -0.620 1.00 90.69 303 PRO A N 1
ATOM 2298 C CA . PRO A 1 303 ? 14.948 1.663 -1.108 1.00 90.69 303 PRO A CA 1
ATOM 2299 C C . PRO A 1 303 ? 15.827 1.782 -2.363 1.00 90.69 303 PRO A C 1
ATOM 2301 O O . PRO A 1 303 ? 16.873 1.143 -2.475 1.00 90.69 303 PRO A O 1
ATOM 2304 N N . LEU A 1 304 ? 15.403 2.623 -3.304 1.00 87.38 304 LEU A N 1
ATOM 2305 C CA . LEU A 1 304 ? 16.100 2.946 -4.546 1.00 87.38 304 LEU A CA 1
ATOM 2306 C C . LEU A 1 304 ? 15.906 4.429 -4.878 1.00 87.38 304 LEU A C 1
ATOM 2308 O O . LEU A 1 304 ? 14.784 4.923 -4.959 1.00 87.38 304 LEU A O 1
ATOM 2312 N N . THR A 1 305 ? 16.988 5.152 -5.139 1.00 80.88 305 THR A N 1
ATOM 2313 C CA . THR A 1 305 ? 16.901 6.567 -5.527 1.00 80.88 305 THR A CA 1
ATOM 2314 C C . THR A 1 305 ? 16.756 6.701 -7.040 1.00 80.88 305 THR A C 1
ATOM 2316 O O . THR A 1 305 ? 17.535 6.125 -7.799 1.00 80.88 305 THR A O 1
ATOM 2319 N N . LEU A 1 306 ? 15.766 7.478 -7.487 1.00 75.38 306 LEU A N 1
ATOM 2320 C CA . LEU A 1 306 ? 15.653 7.897 -8.884 1.00 75.38 306 LEU A CA 1
ATOM 2321 C C . LEU A 1 306 ? 16.352 9.253 -9.019 1.00 75.38 306 LEU A C 1
ATOM 2323 O O . LEU A 1 306 ? 16.096 10.148 -8.214 1.00 75.38 306 LEU A O 1
ATOM 2327 N N . GLY A 1 307 ? 17.238 9.406 -10.008 1.00 63.19 307 GLY A N 1
ATOM 2328 C CA . GLY A 1 307 ? 17.975 10.655 -10.236 1.00 63.19 307 GLY A CA 1
ATOM 2329 C C . GLY A 1 307 ? 17.057 11.888 -10.227 1.00 63.19 307 GLY A C 1
ATOM 2330 O O . GLY A 1 307 ? 15.992 11.875 -10.843 1.00 63.19 307 GLY A O 1
ATOM 2331 N N . ALA A 1 308 ? 17.477 12.946 -9.524 1.00 49.75 308 ALA A N 1
ATOM 2332 C CA . ALA A 1 308 ? 16.644 14.096 -9.142 1.00 49.75 308 ALA A CA 1
ATOM 2333 C C . ALA A 1 308 ? 16.039 14.904 -10.313 1.00 49.75 308 ALA A C 1
ATOM 2335 O O . ALA A 1 308 ? 15.099 15.668 -10.114 1.00 49.75 308 ALA A O 1
ATOM 2336 N N . SER A 1 309 ? 16.548 14.754 -11.537 1.00 45.94 309 SER A N 1
ATOM 2337 C CA . SER A 1 3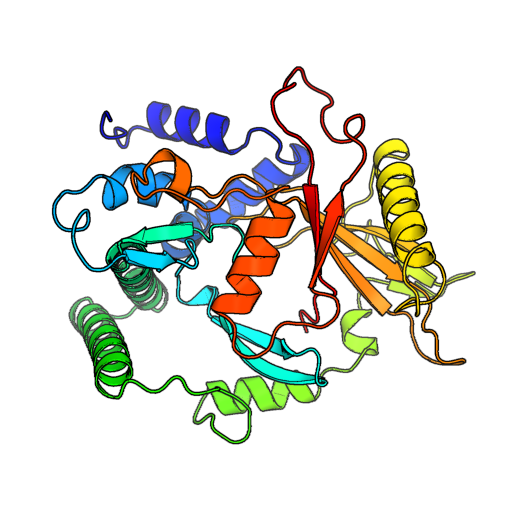09 ? 16.152 15.566 -12.696 1.00 45.94 309 SER A CA 1
ATOM 2338 C C . SER A 1 309 ? 14.898 15.082 -13.439 1.00 45.94 309 SER A C 1
ATOM 2340 O O . SER A 1 309 ? 14.505 15.706 -14.421 1.00 45.94 309 SER A O 1
ATOM 2342 N N . LEU A 1 310 ? 14.273 13.973 -13.027 1.00 49.81 310 LEU A N 1
ATOM 2343 C CA . LEU A 1 310 ? 13.412 13.193 -13.936 1.00 49.81 310 LEU A CA 1
ATOM 2344 C C . LEU A 1 310 ? 11.916 13.179 -13.586 1.00 49.81 310 LEU A C 1
ATOM 2346 O O . LEU A 1 310 ? 11.111 12.771 -14.419 1.00 49.81 310 LEU A O 1
ATOM 2350 N N . LEU A 1 311 ? 11.525 13.640 -12.393 1.00 47.94 311 LEU A N 1
ATOM 2351 C CA . LEU A 1 311 ? 10.127 13.602 -11.923 1.00 47.94 311 LEU A CA 1
ATOM 2352 C C . LEU A 1 311 ? 9.488 14.986 -11.728 1.00 47.94 311 LEU A C 1
ATOM 2354 O O . LEU A 1 311 ? 8.281 15.073 -11.510 1.00 47.94 311 LEU A O 1
ATOM 2358 N N . CYS A 1 312 ? 10.266 16.064 -11.849 1.00 38.31 312 CYS A N 1
ATOM 2359 C CA . CYS A 1 312 ? 9.784 17.436 -11.715 1.00 38.31 312 CYS A CA 1
ATOM 2360 C C . CYS A 1 312 ? 9.875 18.165 -13.062 1.00 38.31 312 CYS A C 1
ATOM 2362 O O . CYS A 1 312 ? 10.889 18.778 -13.373 1.00 38.31 312 CYS A O 1
ATOM 2364 N N . SER A 1 313 ? 8.793 18.174 -13.844 1.00 38.81 313 SER A N 1
ATOM 2365 C CA . SER A 1 313 ? 8.608 19.151 -14.932 1.00 38.81 313 SER A CA 1
ATOM 2366 C C . SER A 1 313 ? 8.027 20.482 -14.420 1.00 38.81 313 SER A C 1
ATOM 2368 O O . SER A 1 313 ? 7.356 21.200 -15.154 1.00 38.81 313 SER A O 1
ATOM 2370 N N . GLY A 1 314 ? 8.231 20.795 -13.139 1.00 35.25 314 GLY A N 1
ATOM 2371 C CA . GLY A 1 314 ? 7.716 21.981 -12.464 1.00 35.25 314 GLY A CA 1
ATOM 2372 C C . GLY A 1 314 ? 8.595 22.340 -11.270 1.00 35.25 314 GLY A C 1
ATOM 2373 O O . GLY A 1 314 ? 9.280 21.480 -10.721 1.00 35.25 314 GLY A O 1
ATOM 2374 N N . THR A 1 315 ? 8.577 23.615 -10.894 1.00 28.09 315 THR A N 1
ATOM 2375 C CA . THR A 1 315 ? 9.444 24.361 -9.955 1.00 28.09 315 THR A CA 1
ATOM 2376 C C . THR A 1 315 ? 9.478 23.875 -8.492 1.00 28.09 315 THR A C 1
ATOM 2378 O O . THR A 1 315 ? 9.686 24.665 -7.575 1.00 28.09 315 THR A O 1
ATOM 2381 N N . CYS A 1 316 ? 9.307 22.581 -8.219 1.00 29.92 316 CYS A N 1
ATOM 2382 C CA . CYS A 1 316 ? 9.349 22.031 -6.867 1.00 29.92 316 CYS A CA 1
ATOM 2383 C C . CYS A 1 316 ? 10.727 21.418 -6.566 1.00 29.92 316 CYS A C 1
ATOM 2385 O O . CYS A 1 316 ? 10.926 20.208 -6.635 1.00 29.92 316 CYS A O 1
ATOM 2387 N N . SER A 1 317 ? 11.684 22.271 -6.193 1.00 26.98 317 SER A N 1
ATOM 2388 C CA . SER A 1 317 ? 13.034 21.914 -5.719 1.00 26.98 317 SER A CA 1
ATOM 2389 C C . SER A 1 317 ? 13.069 21.288 -4.311 1.00 26.98 317 SER A C 1
ATOM 2391 O O . SER A 1 317 ? 14.134 21.181 -3.710 1.00 26.98 317 SER A O 1
ATOM 2393 N N . ARG A 1 318 ? 11.918 20.882 -3.754 1.00 29.31 318 ARG A N 1
ATOM 2394 C CA . ARG A 1 318 ? 11.791 20.432 -2.354 1.00 29.31 318 ARG A CA 1
ATOM 2395 C C . ARG A 1 318 ? 11.813 18.917 -2.139 1.00 29.31 318 ARG A C 1
ATOM 2397 O O . ARG A 1 318 ? 11.823 18.495 -0.989 1.00 29.31 318 ARG A O 1
ATOM 2404 N N . TRP A 1 319 ? 11.848 18.098 -3.191 1.00 30.52 319 TRP A N 1
ATOM 2405 C CA . TRP A 1 319 ? 11.723 16.643 -3.056 1.00 30.52 319 TRP A CA 1
ATOM 2406 C C . TRP A 1 319 ? 12.970 15.919 -3.571 1.00 30.52 319 TRP A C 1
ATOM 2408 O O . TRP A 1 319 ? 13.189 15.828 -4.776 1.00 30.52 319 TRP A O 1
ATOM 2418 N N . GLN A 1 320 ? 13.781 15.363 -2.664 1.00 30.16 320 GLN A N 1
ATOM 2419 C CA . GLN A 1 320 ? 14.738 14.312 -3.025 1.00 30.16 320 GLN A CA 1
ATOM 2420 C C . GLN A 1 320 ? 13.940 13.051 -3.392 1.00 30.16 320 GLN A C 1
ATOM 2422 O O . GLN A 1 320 ? 13.373 12.378 -2.531 1.00 30.16 320 GLN A O 1
ATOM 2427 N N . THR A 1 321 ? 13.837 12.749 -4.686 1.00 39.88 321 THR A N 1
ATOM 2428 C CA . THR A 1 321 ? 12.978 11.677 -5.203 1.00 39.88 321 THR A CA 1
ATOM 2429 C C . THR A 1 321 ? 13.524 10.294 -4.873 1.00 39.88 321 THR A C 1
ATOM 2431 O O . THR A 1 321 ? 14.396 9.759 -5.557 1.00 39.88 321 THR A O 1
ATOM 2434 N N . SER A 1 322 ? 12.970 9.688 -3.829 1.00 39.53 322 SER A N 1
ATOM 2435 C CA . SER A 1 322 ? 13.357 8.356 -3.373 1.00 39.53 322 SER A CA 1
ATOM 2436 C C . SER A 1 322 ? 12.201 7.388 -3.555 1.00 39.53 322 SER A C 1
ATOM 2438 O O . SER A 1 322 ? 11.077 7.653 -3.138 1.00 39.53 322 SER A O 1
ATOM 2440 N N . SER A 1 323 ? 12.458 6.275 -4.228 1.00 52.81 323 SER A N 1
ATOM 2441 C CA . SER A 1 323 ? 11.460 5.261 -4.554 1.00 52.81 323 SER A CA 1
ATOM 2442 C C . SER A 1 323 ? 11.711 3.986 -3.768 1.00 52.81 323 SER A C 1
ATOM 2444 O O . SER A 1 323 ? 12.834 3.661 -3.404 1.00 52.81 323 SER A O 1
ATOM 2446 N N . ILE A 1 324 ? 10.658 3.236 -3.503 1.00 54.84 324 ILE A N 1
ATOM 2447 C CA . ILE A 1 324 ? 10.748 1.899 -2.941 1.00 54.84 324 ILE A CA 1
ATOM 2448 C C . ILE A 1 324 ? 10.616 0.947 -4.111 1.00 54.84 324 ILE A C 1
ATOM 2450 O O . ILE A 1 324 ? 9.591 0.927 -4.804 1.00 54.84 324 ILE A O 1
ATOM 2454 N N . LEU A 1 325 ? 11.655 0.155 -4.341 1.00 52.50 325 LEU A N 1
ATOM 2455 C CA . LEU A 1 325 ? 11.501 -1.030 -5.152 1.00 52.50 325 LEU A CA 1
ATOM 2456 C C . LEU A 1 325 ? 10.913 -2.097 -4.241 1.00 52.50 325 LEU A C 1
ATOM 2458 O O . LEU A 1 325 ? 11.538 -2.540 -3.282 1.00 52.50 325 LEU A O 1
ATOM 2462 N N . VAL A 1 326 ? 9.688 -2.496 -4.541 1.00 51.66 326 VAL A N 1
ATOM 2463 C CA . VAL A 1 326 ? 9.102 -3.704 -3.984 1.00 51.66 326 VAL A CA 1
ATOM 2464 C C . VAL A 1 326 ? 9.060 -4.684 -5.150 1.00 51.66 326 VAL A C 1
ATOM 2466 O O . VAL A 1 326 ? 8.449 -4.396 -6.180 1.00 51.66 326 VAL A O 1
ATOM 2469 N N . ILE A 1 327 ? 9.599 -5.904 -5.038 1.00 42.81 327 ILE A N 1
ATOM 2470 C CA . ILE A 1 327 ? 8.935 -6.955 -5.824 1.00 42.81 327 ILE A CA 1
ATOM 2471 C C . ILE A 1 327 ? 7.596 -7.116 -5.167 1.00 42.81 327 ILE A C 1
ATOM 2473 O O . ILE A 1 327 ? 7.462 -7.846 -4.194 1.00 42.81 327 ILE A O 1
ATOM 2477 N N . SER A 1 328 ? 6.607 -6.386 -5.672 1.00 33.59 328 SER A N 1
ATOM 2478 C CA . SER A 1 328 ? 5.249 -6.623 -5.272 1.00 33.59 328 SER A CA 1
ATOM 2479 C C . SER A 1 328 ? 4.917 -8.023 -5.767 1.00 33.59 328 SER A C 1
ATOM 2481 O O . SER A 1 328 ? 4.769 -8.227 -6.974 1.00 33.59 328 SER A O 1
ATOM 2483 N N . PRO A 1 329 ? 4.726 -8.999 -4.871 1.00 29.94 329 PRO A N 1
ATOM 2484 C CA . PRO A 1 329 ? 4.018 -10.199 -5.216 1.00 29.94 329 PRO A CA 1
ATOM 2485 C C . PRO A 1 329 ? 2.539 -9.877 -4.995 1.00 29.94 329 PRO A C 1
ATOM 2487 O O . PRO A 1 329 ? 1.850 -10.654 -4.334 1.00 29.94 329 P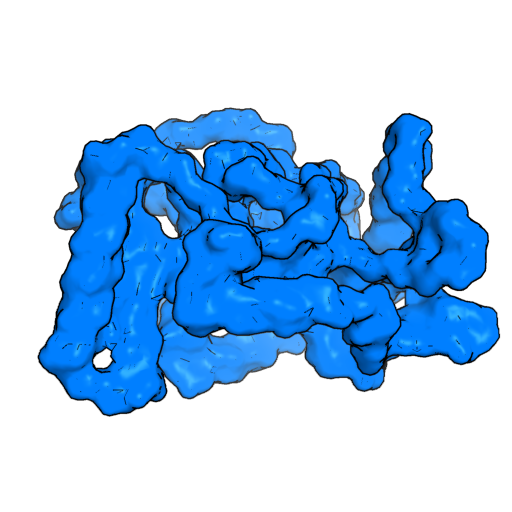RO A O 1
ATOM 2490 N N . ARG A 1 330 ? 2.064 -8.698 -5.455 1.00 34.16 330 ARG A N 1
ATOM 2491 C CA . ARG A 1 330 ? 0.631 -8.432 -5.583 1.00 34.16 330 ARG A CA 1
ATOM 2492 C C . ARG A 1 330 ? 0.140 -9.432 -6.611 1.00 34.16 330 ARG A C 1
ATOM 2494 O O . ARG A 1 330 ? 0.194 -9.212 -7.825 1.00 34.16 330 ARG A O 1
ATOM 2501 N N . MET A 1 331 ? -0.205 -10.578 -6.044 1.00 34.78 331 MET A N 1
ATOM 2502 C CA . MET A 1 331 ? -0.921 -11.664 -6.650 1.00 34.78 331 MET A CA 1
ATOM 2503 C C . MET A 1 331 ? -2.276 -11.171 -7.090 1.00 34.78 331 MET A C 1
ATOM 2505 O O . MET A 1 331 ? -2.881 -10.322 -6.403 1.00 34.78 331 MET A O 1
#

Secondary structure (DSSP, 8-state):
------SHHHHHHHHHHHTTTS-GGGHHHHHHHHTS-HHHHHHHTHHHHIIIIIT-HHHH-S-EEEE-S---GGGEEEEEBTTS-EEEEE---TT-EEEETHHHHHHHHHHHHHHHHHTT--HHHHHHHHHHHHHHHHHHHHHT-----BTTT--HHHHHHHHHHHT--HHHHHTTTEEESSSEEE-TTT-TTEE---HHHHHHHHHHHHHHHHHSSS-SSSSEEEEEEE---STTTTS-EEEEEE--SSTTPPPEEEEEEEPPPPGGGGT--SPPPP-SSHHHHHHHHHHHH-SSPBTT-EEEEPPTTSS-SSS-TT---EEEEE-----

Sequence (331 aa):
MTQISATPASLSAFFQLHDAGRVPVLLPLRYHRMQADALAFFRGSAPLYYARFGAAEAVAGGPVGWLCGDAHVENFGSYRGGNKLVYFDLNDFDEAVLGPLLWDIGRLVVSARLAAAHFGLALAEQQTCVKQLLLAYTSALAAGKAYLLERATAHGLVRQLLKAVQQRRQRDLLAGRASRRGGWHLRACKSPTLRPLPLAEYLAVRHAVEAWRQQQPSPPCGPLLDVAGRIAGVGSLGVPRYAILAQSRQVGKLPLLLDLKLALPAAPLAFCAVPQPVWPTEAARVVAAQGYMQAVCPALLQPLTLGASLLCSGTCSRWQTSSILVISPRM

Solvent-accessible surface area (backbone atoms only — not comparable to full-atom values): 18317 Å² total; per-residue (Å²): 133,82,74,75,58,94,44,73,67,54,48,50,54,50,48,57,64,74,45,63,83,37,44,70,90,35,42,66,58,28,53,56,52,25,66,73,41,74,48,40,30,53,56,39,34,52,50,60,46,34,56,54,56,53,68,32,72,94,40,59,53,73,64,72,38,82,33,44,52,59,43,32,67,86,34,46,45,71,40,34,24,58,86,71,48,56,36,52,43,80,74,62,31,65,26,37,42,56,32,38,46,46,50,37,52,51,38,29,42,54,34,43,34,38,47,32,47,73,73,68,45,52,72,70,54,24,51,47,54,37,51,52,50,51,52,54,52,53,50,46,57,74,66,72,58,92,78,77,41,29,61,88,70,36,58,73,70,60,22,52,51,44,54,58,58,68,69,63,48,74,67,63,71,36,54,70,42,44,48,78,70,101,49,63,39,65,32,23,90,76,19,96,48,34,30,76,58,59,69,70,53,40,53,50,53,52,50,44,53,50,52,53,42,68,70,39,95,70,48,91,48,40,65,77,58,36,72,27,31,41,54,57,80,47,52,58,32,26,46,56,29,32,40,34,35,23,33,41,74,51,85,94,52,72,63,44,64,36,34,38,33,53,37,57,82,32,52,47,60,87,71,49,87,52,83,68,83,91,57,98,35,49,11,46,41,27,47,50,47,37,62,75,75,36,96,62,50,44,38,67,66,40,61,43,69,48,71,76,82,67,81,56,98,55,96,66,91,83,66,86,47,20,20,27,35,29,38,51,48,76,118

Foldseek 3Di:
DDQQDPDPVSVVVVVVVVLPLFQVVFVVVLVVQLVPFVLLVLLQCLLNLCSHVVPDPVQQDADKDKDLSRQAPVQWDWFQFQVRFIFTDGHHSLQIFTFRPSSNLVSHLVRQLRVCVVVVHDPVVSVVSSVVVVVVVVVVVVVVDDDTGGLVPDDDPSVVRSVVLSPDDPVNVCPQFWDDDVHIEGPQVRHPFWHADDPLLFVQVLVQVQVVQVPDPHRQFAHWGGKTFTADDNNCGRFTKMWTWTHHPDPPDHTAIWMKTWRDHNSNVVSGPDDTDDDPASLRVSLVSCVVRPPGHAPQFDKTFGPPPRSDPDDCPPDRTIITTGSTSPD

Nearest PDB structures (foldseek):
  2kig-assembly1_A  TM=2.886E-01  e=4.062E+00  Mus musculus

pLDDT: mean 86.9, std 14.96, range [26.98, 97.88]

Mean predicted aligned error: 6.43 Å

Radius of gyration: 20.35 Å; Cα contacts (8 Å, |Δi|>4): 556; chains: 1; bounding box: 54×49×57 Å